Protein AF-A0AB38E254-F1 (afdb_monomer_lite)

Radius of gyration: 20.65 Å; chains: 1; bounding box: 46×31×67 Å

Secondary structure (DSSP, 8-state):
--------SHHHHHHHHHHHHHHHHHHHS--SS-------SSPPPTT--BTBS-GGGGGS--SSEEEEEEEEEEEEE---B-TTS-B-TTSSS-EEEEEEEEEEEEEEEEEEETTEEEEEEEEEEEEEEEEE--TT-S--PPP-EEEE-PEEEEEEEEPPPEEETTEEEE--EEE--EEE----

Structure (mmCIF, N/CA/C/O backbone):
data_AF-A0AB38E254-F1
#
_entry.id   AF-A0AB38E254-F1
#
loop_
_atom_site.group_PDB
_atom_site.id
_atom_site.type_symbol
_atom_site.label_atom_id
_atom_site.label_alt_id
_atom_site.label_comp_id
_atom_site.label_asym_id
_atom_site.label_entity_id
_atom_site.label_seq_id
_atom_site.pdbx_PDB_ins_code
_atom_site.Cartn_x
_atom_site.Cartn_y
_atom_site.Cartn_z
_atom_site.occupancy
_atom_site.B_iso_or_equiv
_atom_site.auth_seq_id
_atom_site.auth_comp_id
_atom_site.auth_asym_id
_atom_site.auth_atom_id
_atom_site.pdbx_PDB_model_num
ATOM 1 N N . MET A 1 1 ? 24.869 9.137 -41.868 1.00 33.06 1 MET A N 1
ATOM 2 C CA . MET A 1 1 ? 25.593 9.173 -40.582 1.00 33.06 1 MET A CA 1
ATOM 3 C C . MET A 1 1 ? 24.530 9.321 -39.506 1.00 33.06 1 MET A C 1
ATOM 5 O O . MET A 1 1 ? 23.956 10.391 -39.395 1.00 33.06 1 MET A O 1
ATOM 9 N N . ILE A 1 2 ? 24.124 8.218 -38.874 1.00 32.66 2 ILE A N 1
ATOM 10 C CA . ILE A 1 2 ? 23.079 8.218 -37.839 1.00 32.66 2 ILE A CA 1
ATOM 11 C C . ILE A 1 2 ? 23.822 8.160 -36.509 1.00 32.66 2 ILE A C 1
ATOM 13 O O . ILE A 1 2 ? 24.469 7.157 -36.215 1.00 32.66 2 ILE A O 1
ATOM 17 N N . GLU A 1 3 ? 23.801 9.255 -35.754 1.00 29.22 3 GLU A N 1
ATOM 18 C CA . GLU A 1 3 ? 24.383 9.293 -34.416 1.00 29.22 3 GLU A CA 1
ATOM 19 C C . GLU A 1 3 ? 23.543 8.432 -33.467 1.00 29.22 3 GLU A C 1
ATOM 21 O O . GLU A 1 3 ? 22.371 8.704 -33.216 1.00 29.22 3 GLU A O 1
ATOM 26 N N . SER A 1 4 ? 24.148 7.368 -32.937 1.00 39.84 4 SER A N 1
ATOM 27 C CA . SER A 1 4 ? 23.589 6.612 -31.823 1.00 39.84 4 SER A CA 1
ATOM 28 C C . SER A 1 4 ? 23.972 7.306 -30.514 1.00 39.84 4 SER A C 1
ATOM 30 O O . SER A 1 4 ? 25.101 7.158 -30.040 1.00 39.84 4 SER A O 1
ATOM 32 N N . SER A 1 5 ? 23.047 8.042 -29.902 1.00 36.50 5 SER A N 1
ATOM 33 C CA . SER A 1 5 ? 23.224 8.528 -28.534 1.00 36.50 5 SER A CA 1
ATOM 34 C C . SER A 1 5 ? 22.992 7.375 -27.551 1.00 36.50 5 SER A C 1
ATOM 36 O O . SER A 1 5 ? 21.877 6.999 -27.197 1.00 36.50 5 SER A O 1
ATOM 38 N N . VAL A 1 6 ? 24.090 6.758 -27.121 1.00 40.91 6 VAL A N 1
ATOM 39 C CA . VAL A 1 6 ? 24.093 5.759 -26.050 1.00 40.91 6 VAL A CA 1
ATOM 40 C C . VAL A 1 6 ? 24.025 6.490 -24.706 1.00 40.91 6 VAL A C 1
ATOM 42 O O . VAL A 1 6 ? 25.043 6.831 -24.115 1.00 40.91 6 VAL A O 1
ATOM 45 N N . THR A 1 7 ? 22.823 6.701 -24.175 1.00 41.81 7 THR A N 1
ATOM 46 C CA . THR A 1 7 ? 22.597 7.123 -22.779 1.00 41.81 7 THR A CA 1
ATOM 47 C C . THR A 1 7 ? 22.498 5.903 -21.852 1.00 41.81 7 THR A C 1
ATOM 49 O O . THR A 1 7 ? 21.519 5.709 -21.143 1.00 41.81 7 THR A O 1
ATOM 52 N N . ARG A 1 8 ? 23.523 5.036 -21.829 1.00 44.44 8 ARG A N 1
ATOM 53 C CA . ARG A 1 8 ? 23.525 3.818 -20.980 1.00 44.44 8 ARG A CA 1
ATOM 54 C C . ARG A 1 8 ? 23.897 4.039 -19.503 1.00 44.44 8 ARG A C 1
ATOM 56 O O . ARG A 1 8 ? 23.804 3.095 -18.729 1.00 44.44 8 ARG A O 1
ATOM 63 N N . GLY A 1 9 ? 24.308 5.242 -19.090 1.00 34.59 9 GLY A N 1
ATOM 64 C CA . GLY A 1 9 ? 24.847 5.479 -17.736 1.00 34.59 9 GLY A CA 1
ATOM 65 C C . GLY A 1 9 ? 23.926 6.202 -16.744 1.00 34.59 9 GLY A C 1
ATOM 66 O O . GLY A 1 9 ? 23.991 5.943 -15.546 1.00 34.59 9 GLY A O 1
ATOM 67 N N . ALA A 1 10 ? 23.059 7.102 -17.216 1.00 39.16 10 ALA A N 1
ATOM 68 C CA . ALA A 1 10 ? 22.337 8.022 -16.331 1.00 39.16 10 ALA A CA 1
ATOM 69 C C . ALA A 1 10 ? 21.142 7.372 -15.605 1.00 39.16 10 ALA A C 1
ATOM 71 O O . ALA A 1 10 ? 20.924 7.644 -14.425 1.00 39.16 10 ALA A O 1
ATOM 72 N N . GLY A 1 11 ? 20.404 6.478 -16.277 1.00 44.84 11 GLY A N 1
ATOM 73 C CA . GLY A 1 11 ? 19.204 5.844 -15.711 1.00 44.84 11 GLY A CA 1
ATOM 74 C C . GLY A 1 11 ? 19.502 4.880 -14.557 1.00 44.84 11 GLY A C 1
ATOM 75 O O . GLY A 1 11 ? 18.840 4.920 -13.525 1.00 44.84 11 GLY A O 1
ATOM 76 N N . VAL A 1 12 ? 20.563 4.073 -14.675 1.00 50.41 12 VAL A N 1
ATOM 77 C CA . VAL A 1 12 ? 20.921 3.058 -13.663 1.00 50.41 12 VAL A CA 1
ATOM 78 C C . VAL A 1 12 ? 21.401 3.702 -12.355 1.00 50.41 12 VAL A C 1
ATOM 80 O O . VAL A 1 12 ? 21.023 3.271 -11.266 1.00 50.41 12 VAL A O 1
ATOM 83 N N . ALA A 1 13 ? 22.201 4.769 -12.450 1.00 51.50 13 ALA A N 1
ATOM 84 C CA . ALA A 1 13 ? 22.674 5.513 -11.284 1.00 51.50 13 ALA A CA 1
ATOM 85 C C . ALA A 1 13 ? 21.542 6.289 -10.584 1.00 51.50 13 ALA A C 1
ATOM 87 O O . ALA A 1 13 ? 21.548 6.406 -9.357 1.00 51.50 13 ALA A O 1
ATOM 88 N N . ALA A 1 14 ?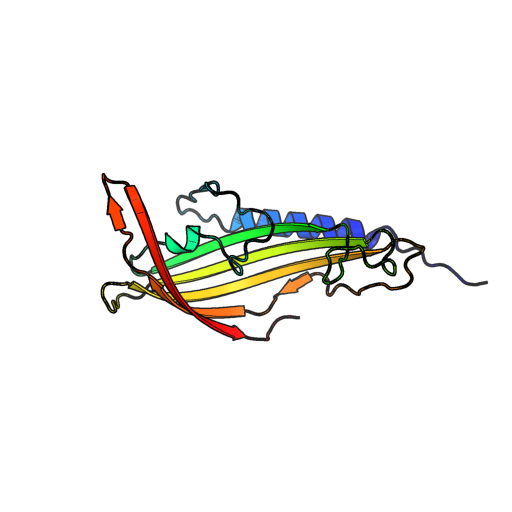 20.563 6.792 -11.344 1.00 58.75 14 ALA A N 1
ATOM 89 C CA . ALA A 1 14 ? 19.383 7.461 -10.800 1.00 58.75 14 ALA A CA 1
ATOM 90 C C . ALA A 1 14 ? 18.463 6.481 -10.047 1.00 58.75 14 ALA A C 1
ATOM 92 O O . ALA A 1 14 ? 18.071 6.770 -8.914 1.00 58.75 14 ALA A O 1
ATOM 93 N N . GLY A 1 15 ? 18.207 5.296 -10.616 1.00 62.91 15 GLY A N 1
ATOM 94 C CA . GLY A 1 15 ? 17.370 4.265 -9.994 1.00 62.91 15 GLY A CA 1
ATOM 95 C C . GLY A 1 15 ? 17.933 3.755 -8.664 1.00 62.91 15 GLY A C 1
ATOM 96 O O . GLY A 1 15 ? 17.210 3.670 -7.672 1.00 62.91 15 GLY A O 1
ATOM 97 N N . TRP A 1 16 ? 19.244 3.492 -8.576 1.00 67.12 16 TRP A N 1
ATOM 98 C CA . TRP A 1 16 ? 19.859 3.056 -7.313 1.00 67.12 16 TRP A CA 1
ATOM 99 C C . TRP A 1 16 ? 19.806 4.138 -6.225 1.00 67.12 16 TRP A C 1
ATOM 101 O O . TRP A 1 16 ? 19.443 3.843 -5.085 1.00 67.12 16 TRP A O 1
ATOM 111 N N . ARG A 1 17 ? 20.103 5.400 -6.564 1.00 73.19 17 ARG A N 1
ATOM 112 C CA . ARG A 1 17 ? 20.026 6.515 -5.606 1.00 73.19 17 ARG A CA 1
ATOM 113 C C . ARG A 1 17 ? 18.620 6.680 -5.046 1.00 73.19 17 ARG A C 1
ATOM 115 O O . ARG A 1 17 ? 18.469 6.857 -3.843 1.00 73.19 17 ARG A O 1
ATOM 122 N N . LEU A 1 18 ? 17.596 6.565 -5.888 1.00 75.94 18 LEU A N 1
ATOM 123 C CA . LEU A 1 18 ? 16.216 6.661 -5.436 1.00 75.94 18 LEU A CA 1
ATOM 124 C C . LEU A 1 18 ? 15.806 5.473 -4.557 1.00 75.94 18 LEU A C 1
ATOM 126 O O . LEU A 1 18 ? 15.176 5.675 -3.524 1.00 75.94 18 LEU A O 1
ATOM 130 N N . ARG A 1 19 ? 16.218 4.245 -4.899 1.00 76.31 19 ARG A N 1
ATOM 131 C CA . ARG A 1 19 ? 16.007 3.068 -4.034 1.00 76.31 19 ARG A CA 1
ATOM 132 C C . ARG A 1 19 ? 16.665 3.253 -2.665 1.00 76.31 19 ARG A C 1
ATOM 134 O O . ARG A 1 19 ? 16.047 2.949 -1.649 1.00 76.31 19 ARG A O 1
ATOM 141 N N . ALA A 1 20 ? 17.882 3.798 -2.632 1.00 73.88 20 ALA A N 1
ATOM 142 C CA . ALA A 1 20 ? 18.576 4.121 -1.389 1.00 73.88 20 ALA A CA 1
ATOM 143 C C . ALA A 1 20 ? 17.840 5.208 -0.585 1.00 73.88 20 ALA A C 1
ATOM 145 O O . ALA A 1 20 ? 17.713 5.079 0.629 1.00 73.88 20 ALA A O 1
ATOM 146 N N . LEU A 1 21 ? 17.295 6.234 -1.249 1.00 79.62 21 LEU A N 1
ATOM 147 C CA . LEU A 1 21 ? 16.486 7.277 -0.611 1.00 79.62 21 LEU A CA 1
ATOM 148 C C . LEU A 1 21 ? 15.161 6.742 -0.054 1.00 79.62 21 LEU A C 1
ATOM 150 O O . LE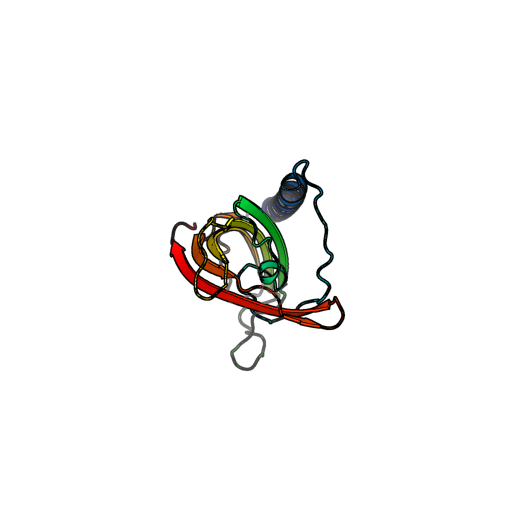U A 1 21 ? 14.794 7.113 1.055 1.00 79.62 21 LEU A O 1
ATOM 154 N N . LEU A 1 22 ? 14.470 5.845 -0.765 1.00 77.75 22 LEU A N 1
ATOM 155 C CA . LEU A 1 22 ? 13.268 5.176 -0.250 1.00 77.75 22 LEU A CA 1
ATOM 156 C C . LEU A 1 22 ? 13.599 4.289 0.961 1.00 77.75 22 LEU A C 1
ATOM 158 O O . LEU A 1 22 ? 12.843 4.267 1.929 1.00 77.75 22 LEU A O 1
ATOM 162 N N . GLY A 1 23 ? 14.756 3.619 0.944 1.00 70.75 23 GLY A N 1
ATOM 163 C CA . GLY A 1 23 ? 15.279 2.888 2.101 1.00 70.75 23 GLY A CA 1
ATOM 164 C C . GLY A 1 23 ? 15.573 3.795 3.302 1.00 70.75 23 GLY A C 1
ATOM 165 O O . GLY A 1 23 ? 15.172 3.487 4.421 1.00 70.75 23 GLY A O 1
ATOM 166 N N . LEU A 1 24 ? 16.215 4.944 3.072 1.00 74.31 24 LEU A N 1
ATOM 167 C CA . LEU A 1 24 ? 16.468 5.960 4.100 1.00 74.31 24 LEU A CA 1
ATOM 168 C C . LEU A 1 24 ? 15.165 6.555 4.652 1.00 74.31 24 LEU A C 1
ATOM 170 O O . LEU A 1 24 ? 15.033 6.702 5.862 1.00 74.31 24 LEU A O 1
ATOM 174 N N . ALA A 1 25 ? 14.187 6.855 3.794 1.00 71.50 25 ALA A N 1
ATOM 175 C CA . ALA A 1 25 ? 12.884 7.380 4.200 1.00 71.50 25 ALA A CA 1
ATOM 176 C C . ALA A 1 25 ? 12.111 6.383 5.078 1.00 71.50 25 ALA A C 1
ATOM 178 O O . ALA A 1 25 ? 11.552 6.779 6.099 1.00 71.50 25 ALA A O 1
ATOM 179 N N . ALA A 1 26 ? 12.152 5.087 4.742 1.00 67.00 26 ALA A N 1
ATOM 180 C CA . ALA A 1 26 ? 11.608 4.034 5.600 1.00 67.00 26 ALA A CA 1
ATOM 181 C C . ALA A 1 26 ? 12.291 4.006 6.981 1.00 67.00 26 ALA A C 1
ATOM 183 O O . ALA A 1 26 ? 11.620 3.833 7.995 1.00 67.00 26 ALA A O 1
ATOM 184 N N . GLY A 1 27 ? 13.611 4.225 7.025 1.00 59.75 27 GLY A N 1
ATOM 185 C CA . GLY A 1 27 ? 14.386 4.301 8.266 1.00 59.75 27 GLY A CA 1
ATOM 186 C C . GLY A 1 27 ? 14.175 5.581 9.084 1.00 59.75 27 GLY A C 1
ATOM 187 O O . GLY A 1 27 ? 14.406 5.566 10.284 1.00 59.75 27 GLY A O 1
ATOM 188 N N . LEU A 1 28 ? 13.730 6.685 8.478 1.00 61.22 28 LEU A N 1
ATOM 189 C CA . LEU A 1 28 ? 13.435 7.945 9.181 1.00 61.22 28 LEU A CA 1
ATOM 190 C C . LEU A 1 28 ? 11.996 8.011 9.716 1.00 61.22 28 LEU A C 1
ATOM 192 O O . LEU A 1 28 ? 11.730 8.759 10.655 1.00 61.22 28 LEU A O 1
ATOM 196 N N . ALA A 1 29 ? 11.074 7.216 9.162 1.00 54.03 29 ALA A N 1
ATOM 197 C CA . ALA A 1 29 ? 9.702 7.091 9.662 1.00 54.03 29 ALA A CA 1
ATOM 198 C C . ALA A 1 29 ? 9.621 6.427 11.055 1.00 54.03 29 ALA A C 1
ATOM 200 O O . ALA A 1 29 ? 8.578 6.474 11.709 1.00 54.03 29 ALA A O 1
ATOM 201 N N . THR A 1 30 ? 10.724 5.858 11.555 1.00 52.00 30 THR A N 1
ATOM 202 C CA . THR A 1 30 ? 10.863 5.388 12.938 1.00 52.00 30 THR A CA 1
ATOM 203 C C . THR A 1 30 ? 11.168 6.568 13.873 1.00 52.00 30 THR A C 1
ATOM 205 O O . THR A 1 30 ? 12.294 6.747 14.335 1.00 52.00 30 THR A O 1
ATOM 208 N N . GLY A 1 31 ? 10.175 7.427 14.123 1.00 46.00 31 GLY A N 1
ATOM 209 C CA . GLY A 1 31 ? 10.262 8.455 15.169 1.00 46.00 31 GLY A CA 1
ATOM 210 C C . GLY A 1 31 ? 10.432 7.845 16.570 1.00 46.00 31 GLY A C 1
ATOM 211 O O . GLY A 1 31 ? 10.278 6.641 16.741 1.00 46.00 31 GLY A O 1
ATOM 212 N N . ALA A 1 32 ? 10.707 8.676 17.584 1.00 45.59 32 ALA A N 1
ATOM 213 C CA . ALA A 1 32 ? 11.051 8.310 18.973 1.00 45.59 32 ALA A CA 1
ATOM 214 C C . ALA A 1 32 ? 9.995 7.510 19.787 1.00 45.59 32 ALA A C 1
ATOM 216 O O . ALA A 1 32 ? 10.102 7.408 21.009 1.00 45.59 32 ALA A O 1
ATOM 217 N N . ALA A 1 33 ? 8.979 6.934 19.144 1.00 45.78 33 ALA A N 1
ATOM 218 C CA . ALA A 1 33 ? 8.221 5.827 19.715 1.00 45.78 33 ALA A CA 1
ATOM 219 C C . ALA A 1 33 ? 9.094 4.559 19.651 1.00 45.78 33 ALA A C 1
ATOM 221 O O . ALA A 1 33 ? 9.889 4.442 18.719 1.00 45.78 33 ALA A O 1
ATOM 222 N N . PRO A 1 34 ? 8.994 3.597 20.590 1.00 44.34 34 PRO A N 1
ATOM 223 C CA . PRO A 1 34 ? 9.651 2.301 20.440 1.00 44.34 34 PRO A CA 1
ATOM 224 C C . PRO A 1 34 ? 9.185 1.634 19.139 1.00 44.34 34 PRO A C 1
ATOM 226 O O . PRO A 1 34 ? 8.152 0.970 19.089 1.00 44.34 34 PRO A O 1
ATOM 229 N N . ALA A 1 35 ? 9.945 1.857 18.068 1.00 42.62 35 ALA A N 1
ATOM 230 C CA . ALA A 1 35 ? 9.755 1.237 16.780 1.00 42.62 35 ALA A CA 1
ATOM 231 C C . ALA A 1 35 ? 10.007 -0.256 16.977 1.00 42.62 35 ALA A C 1
ATOM 233 O O . ALA A 1 35 ? 11.148 -0.712 17.040 1.00 42.62 35 ALA A O 1
ATOM 234 N N . GLN A 1 36 ? 8.933 -1.024 17.138 1.00 51.91 36 GLN A N 1
ATOM 235 C CA . GLN A 1 36 ? 9.023 -2.468 17.048 1.00 51.91 36 GLN A CA 1
ATOM 236 C C . GLN A 1 36 ? 9.262 -2.804 15.582 1.00 51.91 36 GLN A C 1
ATOM 238 O O . GLN A 1 36 ? 8.333 -2.875 14.780 1.00 51.91 36 GLN A O 1
ATOM 243 N N . SER A 1 37 ? 10.526 -3.031 15.232 1.00 46.28 37 SER A N 1
ATOM 244 C CA . SER A 1 37 ? 10.864 -3.857 14.083 1.00 46.28 37 SER A CA 1
ATOM 245 C C . SER A 1 37 ? 10.393 -5.278 14.394 1.00 46.28 37 SER A C 1
ATOM 247 O O . SER A 1 37 ? 11.138 -6.122 14.881 1.00 46.28 37 SER A O 1
ATOM 249 N N . ALA A 1 38 ? 9.107 -5.545 14.186 1.00 52.84 38 ALA A N 1
ATOM 250 C CA . ALA A 1 38 ? 8.613 -6.907 14.192 1.00 52.84 38 ALA A CA 1
ATOM 251 C C . ALA A 1 38 ? 9.057 -7.533 12.862 1.00 52.84 38 ALA A C 1
ATOM 253 O O . ALA A 1 38 ? 8.539 -7.129 11.816 1.00 52.84 38 ALA A O 1
ATOM 254 N N . PRO A 1 39 ? 10.022 -8.477 12.846 1.00 52.56 39 PRO A N 1
ATOM 255 C CA . PRO A 1 39 ? 10.258 -9.246 11.637 1.00 52.56 39 PRO A CA 1
ATOM 256 C C . PRO A 1 39 ? 8.931 -9.901 11.268 1.00 52.56 39 PRO A C 1
ATOM 258 O O . PRO A 1 39 ? 8.244 -10.453 12.131 1.00 52.56 39 PRO A O 1
ATOM 261 N N . GLN A 1 40 ? 8.542 -9.798 10.000 1.00 52.19 40 GLN A N 1
ATOM 262 C CA . GLN A 1 40 ? 7.325 -10.433 9.525 1.00 52.19 40 GLN A CA 1
ATOM 263 C C . GLN A 1 40 ? 7.459 -11.943 9.777 1.00 52.19 40 GLN A C 1
ATOM 265 O O . GLN A 1 40 ? 8.220 -12.628 9.100 1.00 52.19 40 GLN A O 1
ATOM 270 N N . SER A 1 41 ? 6.7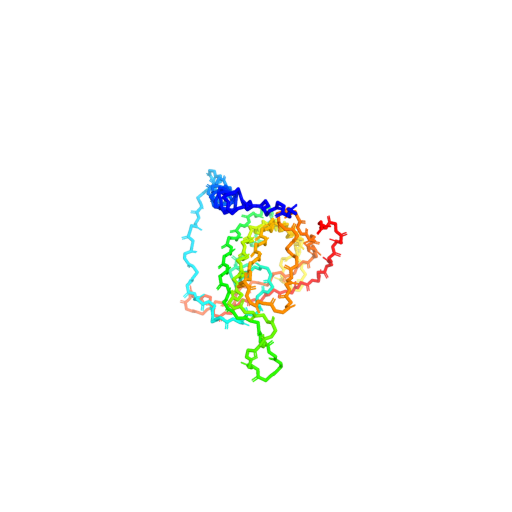70 -12.453 10.800 1.00 53.88 41 SER A N 1
ATOM 271 C CA . SER A 1 41 ? 6.939 -13.829 11.294 1.00 53.88 41 SER A CA 1
ATOM 272 C C . SER A 1 41 ? 6.389 -14.884 10.332 1.00 53.88 41 SER A C 1
ATOM 274 O O . SER A 1 41 ? 6.680 -16.068 10.479 1.00 53.88 41 SER A O 1
ATOM 276 N N . ALA A 1 42 ? 5.640 -14.445 9.318 1.00 56.50 42 ALA A N 1
ATOM 277 C CA . ALA A 1 42 ? 5.244 -15.234 8.167 1.00 56.50 42 ALA A CA 1
ATOM 278 C C . ALA A 1 42 ? 5.760 -14.553 6.896 1.00 56.50 42 ALA A C 1
ATOM 280 O O . ALA A 1 42 ? 5.263 -13.494 6.503 1.00 56.50 42 ALA A O 1
ATOM 281 N N . ALA A 1 43 ? 6.746 -15.162 6.236 1.00 55.34 43 ALA A N 1
ATOM 282 C CA . ALA A 1 43 ? 7.067 -14.796 4.864 1.00 55.34 43 ALA A CA 1
ATOM 283 C C . ALA A 1 43 ? 5.824 -15.067 4.006 1.00 55.34 43 ALA A C 1
ATOM 285 O O . ALA A 1 43 ? 5.306 -16.185 3.991 1.00 55.34 43 ALA A O 1
ATOM 286 N N . LEU A 1 44 ? 5.317 -14.039 3.326 1.00 60.09 44 LEU A N 1
ATOM 287 C CA . LEU A 1 44 ? 4.270 -14.238 2.332 1.00 60.09 44 LEU A CA 1
ATOM 288 C C . LEU A 1 44 ? 4.871 -15.088 1.217 1.00 60.09 44 LEU A C 1
ATOM 290 O O . LEU A 1 44 ? 5.910 -14.728 0.664 1.00 60.09 44 LEU A O 1
ATOM 294 N N . THR A 1 45 ? 4.244 -16.217 0.892 1.00 57.75 45 THR A N 1
ATOM 295 C CA . THR A 1 45 ? 4.587 -16.934 -0.336 1.00 57.75 45 THR A CA 1
ATOM 296 C C . THR A 1 45 ? 4.440 -15.962 -1.503 1.00 57.75 45 THR A C 1
ATOM 298 O O . THR A 1 45 ? 3.463 -15.206 -1.556 1.00 57.75 45 THR A O 1
ATOM 301 N N . ASN A 1 46 ? 5.407 -15.963 -2.424 1.00 56.09 46 ASN A N 1
ATOM 302 C CA . ASN A 1 46 ? 5.334 -15.142 -3.629 1.00 56.09 46 ASN A CA 1
ATOM 303 C C . ASN A 1 46 ? 3.961 -15.322 -4.293 1.00 56.09 46 ASN A C 1
ATOM 305 O O . ASN A 1 46 ? 3.563 -16.443 -4.604 1.00 56.09 46 ASN A O 1
ATOM 309 N N . GLY A 1 47 ? 3.238 -14.216 -4.482 1.00 57.41 47 GLY A N 1
ATOM 310 C CA . GLY A 1 47 ? 1.922 -14.204 -5.123 1.00 57.41 47 GLY A CA 1
ATOM 311 C C . GLY A 1 47 ? 0.708 -14.142 -4.189 1.00 57.41 47 GLY A C 1
ATOM 312 O O . GLY A 1 47 ? -0.401 -13.990 -4.695 1.00 57.41 47 GLY A O 1
ATOM 313 N N . ILE A 1 48 ? 0.862 -14.191 -2.857 1.00 73.00 48 ILE A N 1
ATOM 314 C CA . ILE A 1 48 ? -0.257 -13.863 -1.953 1.00 73.00 48 ILE A CA 1
ATOM 315 C C . ILE A 1 48 ? -0.533 -12.357 -2.035 1.00 73.00 48 ILE A C 1
ATOM 317 O O . ILE A 1 48 ? 0.313 -11.536 -1.681 1.00 73.00 48 ILE A O 1
ATOM 321 N N . ASN A 1 49 ? -1.732 -11.996 -2.493 1.00 72.69 49 ASN A N 1
ATOM 322 C CA . ASN A 1 49 ? -2.176 -10.610 -2.557 1.00 72.69 49 ASN A CA 1
ATOM 323 C C . ASN A 1 49 ? -2.693 -10.160 -1.181 1.00 72.69 49 ASN A C 1
ATOM 325 O O . ASN A 1 49 ? -3.809 -10.494 -0.793 1.00 72.69 49 ASN A O 1
ATOM 329 N N . THR A 1 50 ? -1.878 -9.402 -0.449 1.00 77.31 50 THR A N 1
ATOM 330 C CA . THR A 1 50 ? -2.265 -8.725 0.803 1.00 77.31 50 THR A CA 1
ATOM 331 C C . THR A 1 50 ? -2.698 -7.275 0.572 1.00 77.31 50 THR A C 1
ATOM 333 O O . THR A 1 50 ? -2.656 -6.456 1.487 1.00 77.31 50 THR A O 1
ATOM 336 N N . GLY A 1 51 ? -3.028 -6.917 -0.670 1.00 78.44 51 GLY A N 1
ATOM 337 C CA . GLY A 1 51 ? -3.108 -5.529 -1.097 1.00 78.44 51 GLY A CA 1
ATOM 338 C C . GLY A 1 51 ? -1.753 -4.829 -0.942 1.00 78.44 51 GLY A C 1
ATOM 339 O O . GLY A 1 51 ? -0.694 -5.376 -1.281 1.00 78.44 51 GLY A O 1
ATOM 340 N N . GLY A 1 52 ? -1.791 -3.603 -0.417 1.00 79.38 52 GLY A N 1
ATOM 341 C CA . GLY A 1 52 ? -0.596 -2.810 -0.131 1.00 79.38 52 GLY A CA 1
ATOM 342 C C . GLY A 1 52 ? 0.126 -3.191 1.169 1.00 79.38 52 GLY A C 1
ATOM 343 O O . GLY A 1 52 ? 1.336 -2.993 1.269 1.00 79.38 52 GLY A O 1
ATOM 344 N N . THR A 1 53 ? -0.581 -3.749 2.154 1.00 84.50 53 THR A N 1
ATOM 345 C CA . THR A 1 53 ? -0.082 -3.931 3.528 1.00 84.50 53 THR A CA 1
ATOM 346 C C . THR A 1 53 ? 0.342 -5.384 3.790 1.00 84.50 53 THR A C 1
ATOM 348 O O . THR A 1 53 ? 0.737 -6.112 2.870 1.00 84.50 53 THR A O 1
ATOM 351 N N . SER A 1 54 ? 0.333 -5.814 5.054 1.00 79.56 54 SER A N 1
ATOM 352 C CA . SER A 1 54 ? 0.629 -7.182 5.484 1.00 79.56 54 SER A CA 1
ATOM 353 C C . SER A 1 54 ? -0.406 -7.658 6.506 1.00 79.56 54 SER A C 1
ATOM 355 O O . SER A 1 54 ? -1.162 -6.861 7.055 1.00 79.56 54 SER A O 1
ATOM 357 N N . PHE A 1 55 ? -0.390 -8.953 6.842 1.00 77.88 55 PHE A N 1
ATOM 358 C CA . PHE A 1 55 ? -1.242 -9.502 7.907 1.00 77.88 55 PHE A CA 1
ATOM 359 C C . PHE A 1 55 ? -1.073 -8.802 9.268 1.00 77.88 55 PHE A C 1
ATOM 361 O O . PHE A 1 55 ? -1.960 -8.899 10.113 1.00 77.88 55 PHE A O 1
ATOM 368 N N . LEU A 1 56 ? 0.050 -8.107 9.495 1.00 76.94 56 LEU A N 1
ATOM 369 C CA . LEU A 1 56 ? 0.316 -7.397 10.748 1.00 76.94 56 LEU A CA 1
ATOM 370 C C . LEU A 1 56 ? -0.571 -6.158 10.937 1.00 76.94 56 LEU A C 1
ATOM 372 O O . LEU A 1 56 ? -0.781 -5.740 12.072 1.00 76.94 56 LEU A O 1
ATOM 376 N N . ASP A 1 57 ? -1.148 -5.613 9.865 1.00 78.44 57 ASP A N 1
ATOM 377 C CA . ASP A 1 57 ? -2.106 -4.502 9.940 1.00 78.44 57 ASP A CA 1
ATOM 378 C C . ASP A 1 57 ? -3.385 -4.885 10.719 1.00 78.44 57 ASP A C 1
ATOM 380 O O . ASP A 1 57 ? -3.988 -4.080 11.432 1.00 78.44 57 ASP A O 1
ATOM 384 N N . GLY A 1 58 ? -3.735 -6.176 10.710 1.00 74.81 58 GLY A N 1
ATOM 385 C CA . GLY A 1 58 ? -4.803 -6.735 11.544 1.00 74.81 58 GLY A CA 1
ATOM 386 C C . GLY A 1 58 ? -4.479 -6.801 13.044 1.00 74.81 58 GLY A C 1
ATOM 387 O O . GLY A 1 58 ? -5.297 -7.303 13.813 1.00 74.81 58 GLY A O 1
ATOM 388 N N . PHE A 1 59 ? -3.292 -6.361 13.473 1.00 75.25 59 PHE A N 1
ATOM 389 C CA . PHE A 1 59 ? -2.841 -6.356 14.872 1.00 75.25 59 PHE A CA 1
ATOM 390 C C . PHE A 1 59 ? -2.441 -4.963 15.368 1.00 75.25 59 PHE A C 1
ATOM 392 O O . PHE A 1 59 ? -1.801 -4.832 16.414 1.00 75.25 59 PHE A O 1
ATOM 399 N N . THR A 1 60 ? -2.809 -3.915 14.632 1.00 70.44 60 THR A N 1
ATOM 400 C CA . THR A 1 60 ? -2.634 -2.537 15.094 1.00 70.44 60 THR A CA 1
ATOM 401 C C . THR A 1 60 ? -3.402 -2.289 16.401 1.00 70.44 60 THR A C 1
ATOM 403 O O . THR A 1 60 ? -4.338 -3.008 16.763 1.00 70.44 60 THR A O 1
ATOM 406 N N . SER A 1 61 ? -2.970 -1.276 17.156 1.00 76.75 61 SER A N 1
ATOM 407 C CA . SER A 1 61 ? -3.621 -0.885 18.410 1.00 76.75 61 SER A CA 1
ATOM 408 C C . SER A 1 61 ? -5.113 -0.619 18.195 1.00 76.75 61 SER A C 1
ATOM 410 O O . SER A 1 61 ? -5.492 0.072 17.258 1.00 76.75 61 SER A O 1
ATOM 412 N N . THR A 1 62 ? -5.961 -1.103 19.103 1.00 83.69 62 THR A N 1
ATOM 413 C CA . THR A 1 62 ? -7.397 -0.769 19.146 1.00 83.69 62 THR A CA 1
ATOM 414 C C . THR A 1 62 ? -7.702 0.429 20.049 1.00 83.69 62 THR A C 1
ATOM 416 O O . THR A 1 62 ? -8.873 0.745 20.279 1.00 83.69 62 THR A O 1
ATOM 419 N N . THR A 1 63 ? -6.667 1.055 20.611 1.00 88.62 63 THR A N 1
ATOM 420 C CA . THR A 1 63 ? -6.773 2.258 21.443 1.00 88.62 63 THR A CA 1
ATOM 421 C C . THR A 1 63 ? -6.931 3.486 20.547 1.00 88.62 63 THR A C 1
ATOM 423 O O . THR A 1 63 ? -6.184 3.592 19.573 1.00 88.62 63 THR A O 1
ATOM 426 N N . PRO A 1 64 ? -7.844 4.423 20.866 1.00 94.38 64 PRO A N 1
ATOM 427 C CA . PRO A 1 64 ? -8.031 5.632 20.072 1.00 94.38 64 PRO A CA 1
ATOM 428 C C . PRO A 1 64 ? -6.728 6.407 19.867 1.00 94.38 64 PRO A C 1
ATOM 430 O O . PRO A 1 64 ? -5.982 6.636 20.822 1.00 94.38 64 PRO A O 1
ATOM 433 N N . GLY A 1 65 ? -6.464 6.821 18.631 1.00 93.00 65 GLY A N 1
ATOM 434 C CA . GLY A 1 65 ? -5.222 7.496 18.265 1.00 93.00 65 GLY A CA 1
ATOM 435 C C . GLY A 1 65 ? -4.753 7.180 16.849 1.00 93.00 65 GLY A C 1
ATOM 436 O O . GLY A 1 65 ? -5.382 6.414 16.124 1.00 93.00 65 GLY A O 1
ATOM 437 N N . LEU A 1 66 ? -3.641 7.803 16.458 1.00 92.12 66 LEU A N 1
ATOM 438 C CA . LEU A 1 66 ? -3.004 7.605 15.159 1.00 92.12 66 LEU A CA 1
ATOM 439 C C . LEU A 1 66 ? -1.851 6.606 15.280 1.00 92.12 66 LEU A C 1
ATOM 441 O O . LEU A 1 66 ? -0.934 6.802 16.076 1.00 92.12 66 LEU A O 1
ATOM 445 N N . ALA A 1 67 ? -1.872 5.584 14.435 1.00 88.19 67 ALA A N 1
ATOM 446 C CA . ALA A 1 67 ? -0.736 4.733 14.135 1.00 88.19 67 ALA A CA 1
ATOM 447 C C . ALA A 1 67 ? -0.236 5.036 12.718 1.00 88.19 67 ALA A C 1
ATOM 449 O O . ALA A 1 67 ? -1.027 5.259 11.799 1.00 88.19 67 ALA A O 1
ATOM 450 N N . VAL A 1 68 ? 1.085 5.033 12.545 1.00 89.12 68 VAL A N 1
ATOM 451 C CA . VAL A 1 68 ? 1.730 5.149 11.235 1.00 89.12 68 VAL A CA 1
ATOM 452 C C . VAL A 1 68 ? 2.568 3.901 11.016 1.00 89.12 68 VAL A C 1
ATOM 454 O O . VAL A 1 68 ? 3.411 3.570 11.848 1.00 89.12 68 VAL A O 1
ATOM 457 N N . VAL A 1 69 ? 2.327 3.205 9.909 1.00 86.31 69 VAL A N 1
ATOM 458 C CA . VAL A 1 69 ? 3.054 1.989 9.532 1.00 86.31 69 VAL A CA 1
ATOM 459 C C . VAL A 1 69 ? 3.655 2.199 8.155 1.00 86.31 69 VAL A C 1
ATOM 461 O O . VAL A 1 69 ? 3.007 2.734 7.264 1.00 86.31 69 VAL A O 1
ATOM 464 N N . THR A 1 70 ? 4.911 1.809 7.974 1.00 87.75 70 THR A N 1
ATOM 465 C CA . THR A 1 70 ? 5.608 1.963 6.696 1.00 87.75 70 THR A CA 1
ATOM 466 C C . THR A 1 70 ? 6.041 0.600 6.180 1.00 87.75 70 THR A C 1
ATOM 468 O O . THR A 1 70 ? 6.671 -0.167 6.906 1.00 87.75 70 THR A O 1
ATOM 471 N N . TYR A 1 71 ? 5.722 0.308 4.921 1.00 87.19 71 TYR A N 1
ATOM 472 C CA . TYR A 1 71 ? 6.077 -0.934 4.245 1.00 87.19 71 TYR A CA 1
ATOM 473 C C . TYR A 1 71 ? 6.988 -0.617 3.064 1.00 87.19 71 TYR A C 1
ATOM 475 O O . TYR A 1 71 ? 6.586 0.076 2.132 1.00 87.19 71 TYR A O 1
ATOM 483 N N . LEU A 1 72 ? 8.208 -1.148 3.080 1.00 88.56 72 LEU A N 1
ATOM 484 C CA . LEU A 1 72 ? 9.108 -1.097 1.933 1.00 88.56 72 LEU A CA 1
ATOM 485 C C . LEU A 1 72 ? 9.084 -2.451 1.224 1.00 88.56 72 LEU A C 1
ATOM 487 O O . LEU A 1 72 ? 9.445 -3.472 1.809 1.00 88.56 72 LEU A O 1
ATOM 491 N N . ARG A 1 73 ? 8.671 -2.461 -0.043 1.00 86.00 73 ARG A N 1
ATOM 492 C CA . ARG A 1 73 ? 8.639 -3.652 -0.896 1.00 86.00 73 ARG A CA 1
ATOM 493 C C . ARG A 1 73 ? 9.514 -3.429 -2.119 1.00 86.00 73 ARG A C 1
ATOM 495 O O . ARG A 1 73 ? 9.412 -2.396 -2.774 1.00 86.00 73 ARG A O 1
ATOM 502 N N . HIS A 1 74 ? 10.340 -4.415 -2.446 1.00 88.31 74 HIS A N 1
ATOM 503 C CA . HIS A 1 74 ? 11.135 -4.428 -3.666 1.00 88.31 74 HIS A CA 1
ATOM 504 C C . HIS A 1 74 ? 10.921 -5.747 -4.405 1.00 88.31 74 HIS A C 1
ATOM 506 O O . HIS A 1 74 ? 11.041 -6.812 -3.805 1.00 88.31 74 HIS A O 1
ATOM 512 N N . ASN A 1 75 ? 10.612 -5.663 -5.696 1.00 88.19 75 ASN A N 1
ATOM 513 C CA . ASN A 1 75 ? 10.501 -6.802 -6.596 1.00 88.19 75 ASN A CA 1
ATOM 514 C C . ASN A 1 75 ? 11.474 -6.606 -7.757 1.00 88.19 75 ASN A C 1
ATOM 516 O O . ASN A 1 75 ? 11.511 -5.524 -8.342 1.00 88.19 75 ASN A O 1
ATOM 520 N N . ALA A 1 76 ? 12.202 -7.663 -8.102 1.00 91.31 76 ALA A N 1
ATOM 521 C CA . ALA A 1 76 ? 13.020 -7.747 -9.302 1.00 91.31 76 ALA A CA 1
ATOM 522 C C . ALA A 1 76 ? 12.450 -8.875 -10.167 1.00 91.31 76 ALA A C 1
ATOM 524 O O . ALA A 1 76 ? 12.424 -10.028 -9.740 1.00 91.31 76 ALA A O 1
ATOM 525 N N . LEU A 1 77 ? 11.932 -8.522 -11.340 1.00 91.62 77 LEU A N 1
ATOM 526 C CA . LEU A 1 77 ? 11.255 -9.428 -12.263 1.00 91.62 77 LEU A CA 1
ATOM 527 C C . LEU A 1 77 ? 12.083 -9.557 -13.544 1.00 91.62 77 LEU A C 1
ATOM 529 O O . LEU A 1 77 ? 12.596 -8.561 -14.058 1.00 91.62 77 LEU A O 1
ATOM 533 N N . ASP A 1 78 ? 12.180 -10.775 -14.064 1.00 93.75 78 ASP A N 1
ATOM 534 C CA . ASP A 1 78 ? 13.042 -11.155 -15.190 1.00 93.75 78 ASP A CA 1
ATOM 535 C C . ASP A 1 78 ? 12.286 -11.804 -16.367 1.00 93.75 78 ASP A C 1
ATOM 537 O O . ASP A 1 78 ? 12.888 -12.195 -17.366 1.00 93.75 78 ASP A O 1
ATOM 541 N N . ALA A 1 79 ? 10.957 -11.908 -16.271 1.00 92.56 79 ALA A N 1
ATOM 542 C CA . ALA A 1 79 ? 10.108 -12.509 -17.294 1.00 92.56 79 ALA A CA 1
ATOM 543 C C . ALA A 1 79 ? 8.726 -11.842 -17.357 1.00 92.56 79 ALA A C 1
ATOM 545 O O . ALA A 1 79 ? 8.153 -11.453 -16.337 1.00 92.56 79 ALA A O 1
ATOM 546 N N . ILE A 1 80 ? 8.157 -11.767 -18.564 1.00 93.50 80 ILE A N 1
ATOM 547 C CA . ILE A 1 80 ? 6.746 -11.424 -18.794 1.00 93.50 80 ILE A CA 1
ATOM 548 C C . ILE A 1 80 ? 6.052 -12.686 -19.294 1.00 93.50 80 ILE A C 1
ATOM 550 O O . ILE A 1 80 ? 6.472 -13.261 -20.298 1.00 93.50 80 ILE A O 1
ATOM 554 N N . LYS A 1 81 ? 4.993 -13.109 -18.599 1.00 93.81 81 LYS A N 1
ATOM 555 C CA . LYS A 1 81 ? 4.341 -14.403 -18.826 1.00 93.81 81 LYS A CA 1
ATOM 556 C C . LYS A 1 81 ? 2.941 -14.263 -19.414 1.00 93.81 81 LYS A C 1
ATOM 558 O O . LYS A 1 81 ? 2.217 -13.325 -19.090 1.00 93.81 81 LYS A O 1
ATOM 563 N N . ASP A 1 82 ? 2.569 -15.208 -20.271 1.00 94.00 82 ASP A 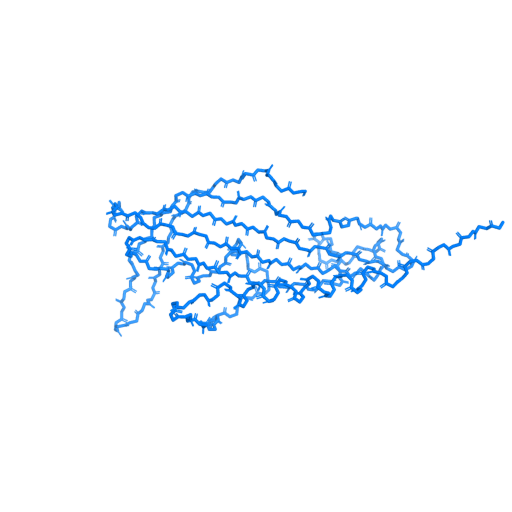N 1
ATOM 564 C CA . ASP A 1 82 ? 1.208 -15.369 -20.777 1.00 94.00 82 ASP A CA 1
ATOM 565 C C . ASP A 1 82 ? 0.285 -16.019 -19.725 1.00 94.00 82 ASP A C 1
ATOM 567 O O . ASP A 1 82 ? 0.713 -16.431 -18.644 1.00 94.00 82 ASP A O 1
ATOM 571 N N . ALA A 1 83 ? -1.004 -16.154 -20.050 1.00 94.69 83 ALA A N 1
ATOM 572 C CA . ALA A 1 83 ? -1.998 -16.764 -19.160 1.00 94.69 83 ALA A CA 1
ATOM 573 C C . ALA A 1 83 ? -1.746 -18.256 -18.846 1.00 94.69 83 ALA A C 1
ATOM 575 O O . ALA A 1 83 ? -2.397 -18.816 -17.968 1.00 94.69 83 ALA A O 1
ATOM 576 N N . ARG A 1 84 ? -0.829 -18.915 -19.564 1.00 95.75 84 ARG A N 1
ATOM 577 C CA . ARG A 1 84 ? -0.410 -20.306 -19.340 1.00 95.75 84 ARG A CA 1
ATOM 578 C C . ARG A 1 84 ? 0.918 -20.390 -18.577 1.00 95.75 84 ARG A C 1
ATOM 580 O O . ARG A 1 84 ? 1.386 -21.493 -18.315 1.00 95.75 84 ARG A O 1
ATOM 587 N N . GLY A 1 85 ? 1.513 -19.251 -18.217 1.00 93.75 85 GLY A N 1
ATOM 588 C CA . GLY A 1 85 ? 2.788 -19.168 -17.511 1.00 93.75 85 GLY A CA 1
ATOM 589 C C . GLY A 1 85 ? 4.025 -19.284 -18.407 1.00 93.75 85 GLY A C 1
ATOM 590 O O . GLY A 1 85 ? 5.126 -19.419 -17.867 1.00 93.75 85 GLY A O 1
ATOM 591 N N . ASN A 1 86 ? 3.871 -19.227 -19.735 1.00 96.12 86 ASN A N 1
ATOM 592 C CA . ASN A 1 86 ? 4.992 -19.240 -20.677 1.00 96.12 86 ASN A CA 1
ATOM 593 C C . ASN A 1 86 ? 5.521 -17.827 -20.916 1.00 96.12 86 ASN A C 1
ATOM 595 O O . ASN A 1 86 ? 4.750 -16.868 -20.932 1.00 96.12 86 ASN A O 1
ATOM 599 N N . ASP A 1 87 ? 6.817 -17.707 -21.191 1.00 95.38 87 ASP A N 1
ATOM 600 C CA . ASP A 1 87 ? 7.426 -16.415 -21.496 1.00 95.38 87 ASP A CA 1
ATOM 601 C C . ASP A 1 87 ? 6.921 -15.852 -22.831 1.00 95.38 87 ASP A C 1
ATOM 603 O O . ASP A 1 87 ? 6.920 -16.518 -23.875 1.00 95.38 87 ASP A O 1
ATOM 607 N N . ILE A 1 88 ? 6.529 -14.581 -22.809 1.00 94.94 88 ILE A N 1
ATOM 608 C CA . ILE A 1 88 ? 6.138 -13.830 -23.994 1.00 94.94 88 ILE A CA 1
ATOM 609 C C . ILE A 1 88 ? 7.405 -13.429 -24.758 1.00 94.94 88 ILE A C 1
ATOM 611 O O . ILE A 1 88 ? 8.074 -12.449 -24.439 1.00 94.94 88 ILE A O 1
ATOM 615 N N . ARG A 1 89 ? 7.700 -14.172 -25.827 1.00 91.38 89 ARG A N 1
ATOM 616 C CA . ARG A 1 89 ? 8.941 -14.064 -26.618 1.00 91.38 89 ARG A CA 1
ATOM 617 C C . ARG A 1 89 ? 9.196 -12.718 -27.304 1.00 91.38 89 ARG A C 1
ATOM 619 O O . ARG A 1 89 ? 10.295 -12.515 -27.809 1.00 91.38 89 ARG A O 1
ATOM 626 N N . VAL A 1 90 ? 8.216 -11.811 -27.361 1.00 94.81 90 VAL A N 1
ATOM 627 C CA . VAL A 1 90 ? 8.442 -10.464 -27.923 1.00 94.81 90 VAL A CA 1
ATOM 628 C C . VAL A 1 90 ? 9.273 -9.574 -26.996 1.00 94.81 90 VAL A C 1
ATOM 630 O O . VAL A 1 90 ? 9.834 -8.585 -27.467 1.00 94.81 90 VAL A O 1
ATOM 633 N N . PHE A 1 91 ? 9.367 -9.933 -25.711 1.00 95.00 91 PHE A N 1
ATOM 634 C CA . PHE A 1 91 ? 10.208 -9.271 -24.723 1.00 95.00 91 PHE A CA 1
ATOM 635 C C . PHE A 1 91 ? 11.485 -10.087 -24.513 1.00 95.00 91 PHE A C 1
ATOM 637 O O . PHE A 1 91 ? 11.474 -11.108 -23.829 1.00 95.00 91 PHE A O 1
ATOM 644 N N . ASP A 1 92 ? 12.583 -9.648 -25.119 1.00 94.75 92 ASP A N 1
ATOM 645 C CA . ASP A 1 92 ? 13.896 -10.273 -24.933 1.00 94.75 92 ASP A CA 1
ATOM 646 C C . ASP A 1 92 ? 14.521 -9.779 -23.625 1.00 94.75 92 ASP A C 1
ATOM 648 O O . ASP A 1 92 ? 14.553 -8.570 -23.393 1.00 94.75 92 ASP A O 1
ATOM 652 N N . ASN A 1 93 ? 15.013 -10.694 -22.782 1.00 93.81 93 ASN A N 1
ATOM 653 C CA . ASN A 1 93 ? 15.675 -10.415 -21.497 1.00 93.81 93 ASN A CA 1
ATOM 654 C C . ASN A 1 93 ? 15.062 -9.222 -20.718 1.00 93.81 93 ASN A C 1
ATOM 656 O O . ASN A 1 93 ? 15.759 -8.224 -20.481 1.00 93.81 93 ASN A O 1
ATOM 660 N N . PRO A 1 94 ? 13.752 -9.259 -20.394 1.00 95.00 94 PRO A N 1
ATOM 661 C CA . PRO A 1 94 ? 13.108 -8.169 -19.681 1.00 95.00 94 PRO A CA 1
ATOM 662 C C . PRO A 1 94 ? 13.661 -8.092 -18.258 1.00 95.00 94 PRO A C 1
ATOM 664 O O . PRO A 1 94 ? 13.820 -9.102 -17.584 1.00 95.00 94 PRO A O 1
ATOM 667 N N . ARG A 1 95 ? 13.921 -6.882 -17.777 1.00 95.12 95 ARG A N 1
ATOM 668 C CA . ARG A 1 95 ? 14.249 -6.614 -16.381 1.00 95.12 95 ARG A CA 1
ATOM 669 C C . ARG A 1 95 ? 13.357 -5.495 -15.879 1.00 95.12 95 ARG A C 1
ATOM 671 O O . ARG A 1 95 ? 13.495 -4.358 -16.330 1.00 95.12 95 ARG A O 1
ATOM 678 N N . ILE A 1 96 ? 12.456 -5.838 -14.965 1.00 93.25 96 ILE A N 1
ATOM 679 C CA . ILE A 1 96 ? 11.456 -4.935 -14.397 1.00 93.25 96 ILE A CA 1
ATOM 680 C C . ILE A 1 96 ? 11.653 -4.916 -12.887 1.00 93.25 96 ILE A C 1
ATOM 682 O O . ILE A 1 96 ? 11.369 -5.890 -12.192 1.00 93.25 96 ILE A O 1
ATOM 686 N N . ASP A 1 97 ? 12.149 -3.798 -12.379 1.00 93.31 97 ASP A N 1
ATOM 687 C CA . ASP A 1 97 ? 12.303 -3.573 -10.951 1.00 93.31 97 ASP A CA 1
ATOM 688 C C . ASP A 1 97 ? 11.173 -2.663 -10.454 1.00 93.31 97 ASP A C 1
ATOM 690 O O . ASP A 1 97 ? 10.920 -1.600 -11.018 1.00 93.31 97 ASP A O 1
ATOM 694 N N . SER A 1 98 ? 10.529 -3.047 -9.355 1.00 90.75 98 SER A N 1
ATOM 695 C CA . SER A 1 98 ? 9.501 -2.248 -8.688 1.00 90.75 98 SER A CA 1
ATOM 696 C C . SER A 1 98 ? 9.877 -2.053 -7.230 1.00 90.75 98 SER A C 1
ATOM 698 O O . SER A 1 98 ? 9.960 -3.020 -6.474 1.00 90.75 98 SER A O 1
ATOM 700 N N . THR A 1 99 ? 10.029 -0.803 -6.807 1.00 92.06 99 THR A N 1
ATOM 701 C CA . THR A 1 99 ? 10.171 -0.439 -5.395 1.00 92.06 99 THR A CA 1
ATOM 702 C C . THR A 1 99 ? 8.964 0.373 -4.964 1.00 92.06 99 THR A C 1
ATOM 704 O O . THR A 1 99 ? 8.634 1.371 -5.596 1.00 92.06 99 THR A O 1
ATOM 707 N N . VAL A 1 100 ? 8.317 -0.044 -3.882 1.00 90.88 100 VAL A N 1
ATOM 708 C CA . VAL A 1 100 ? 7.172 0.649 -3.295 1.00 90.88 100 VAL A CA 1
ATOM 709 C C . VAL A 1 100 ? 7.473 0.933 -1.835 1.00 90.88 100 VAL A C 1
ATOM 711 O O . VAL A 1 100 ? 7.767 0.015 -1.071 1.00 90.88 100 VAL A O 1
ATOM 714 N N . LEU A 1 101 ? 7.384 2.201 -1.457 1.00 92.62 101 LEU A N 1
ATOM 715 C CA . LEU A 1 101 ? 7.314 2.638 -0.073 1.00 92.62 101 LEU A CA 1
ATOM 716 C C . LEU A 1 101 ? 5.866 3.032 0.209 1.00 92.62 101 LEU A C 1
ATOM 718 O O . LEU A 1 101 ? 5.396 4.061 -0.269 1.00 92.62 101 LEU A O 1
ATOM 722 N N . LEU A 1 102 ? 5.150 2.191 0.945 1.00 92.94 102 LEU A N 1
ATOM 723 C CA . LEU A 1 102 ? 3.770 2.439 1.330 1.00 92.94 102 LEU A CA 1
ATOM 724 C C . LEU A 1 102 ? 3.724 2.986 2.749 1.00 92.94 102 LEU A C 1
ATOM 726 O O . LEU A 1 102 ? 4.109 2.287 3.687 1.00 92.94 102 LEU A O 1
ATOM 730 N N . THR A 1 103 ? 3.201 4.195 2.909 1.00 93.81 103 THR A N 1
ATOM 731 C CA . THR A 1 103 ? 2.926 4.764 4.228 1.00 93.81 103 THR A CA 1
ATOM 732 C C . THR A 1 103 ? 1.446 4.625 4.532 1.00 93.81 103 THR A C 1
ATOM 734 O O . THR A 1 103 ? 0.599 5.183 3.837 1.00 93.81 103 THR A O 1
ATOM 737 N N . GLN A 1 104 ? 1.140 3.879 5.583 1.00 93.00 104 GLN A N 1
ATOM 738 C CA . GLN A 1 104 ? -0.192 3.711 6.126 1.00 93.00 104 GLN A CA 1
ATOM 739 C C . GLN A 1 104 ? -0.394 4.638 7.318 1.00 93.00 104 GLN A C 1
ATOM 741 O O . GLN A 1 104 ? 0.345 4.575 8.298 1.00 93.00 104 GLN A O 1
ATOM 746 N N . PHE A 1 105 ? -1.452 5.435 7.261 1.00 93.56 105 PHE A N 1
ATOM 747 C CA . PHE A 1 105 ? -2.008 6.161 8.392 1.00 93.56 105 PHE A CA 1
ATOM 748 C C . PHE A 1 105 ? -3.257 5.411 8.848 1.00 93.56 105 PHE A C 1
ATOM 750 O O . PHE A 1 105 ? -4.155 5.169 8.045 1.00 93.56 105 PHE A O 1
ATOM 757 N N . ALA A 1 106 ? -3.317 5.014 10.113 1.00 92.56 106 ALA A N 1
ATOM 758 C CA . ALA A 1 106 ? -4.463 4.329 10.699 1.00 92.56 106 ALA A CA 1
ATOM 759 C C . ALA A 1 106 ? -4.915 5.096 11.942 1.00 92.56 106 ALA A C 1
ATOM 761 O O . ALA A 1 106 ? -4.208 5.141 12.947 1.00 92.56 106 ALA A O 1
ATOM 762 N N . TYR A 1 107 ? -6.073 5.743 11.861 1.00 94.12 107 TYR A N 1
ATOM 763 C CA . TYR A 1 107 ? -6.658 6.488 12.965 1.00 94.12 107 TYR A CA 1
ATOM 764 C C . TYR A 1 107 ? -7.810 5.702 13.583 1.00 94.12 107 TYR A C 1
ATOM 766 O O . TYR A 1 107 ? -8.837 5.483 12.944 1.00 94.12 107 TYR A O 1
ATOM 774 N N . VAL A 1 108 ? -7.656 5.318 14.846 1.00 95.69 108 VAL A N 1
ATOM 775 C CA . VAL A 1 108 ? -8.697 4.658 15.632 1.00 95.69 108 VAL A CA 1
ATOM 776 C C . VAL A 1 108 ? -9.529 5.716 16.343 1.00 95.69 108 VAL A C 1
ATOM 778 O O . VAL A 1 108 ? -9.007 6.551 17.084 1.00 95.69 108 VAL A O 1
ATOM 781 N N . THR A 1 109 ? -10.841 5.662 16.146 1.00 96.00 109 THR A N 1
ATOM 782 C CA . THR A 1 109 ? -11.797 6.552 16.811 1.00 96.00 109 THR A CA 1
ATOM 783 C C . THR A 1 109 ? -12.143 6.031 18.216 1.00 96.00 109 THR A C 1
ATOM 785 O O . THR A 1 109 ? -11.925 4.855 18.515 1.00 96.00 109 THR A O 1
ATOM 788 N N . PRO A 1 110 ? -12.737 6.854 19.099 1.00 96.12 110 PRO A N 1
ATOM 789 C CA . PRO A 1 110 ? -13.299 6.367 20.362 1.00 96.12 110 PRO A CA 1
ATOM 790 C C . PRO A 1 110 ? -14.578 5.528 20.189 1.00 96.12 110 PRO A C 1
ATOM 792 O O . PRO A 1 110 ? -15.077 4.973 21.169 1.00 96.12 110 PRO A O 1
ATOM 795 N N . TYR A 1 111 ? -15.128 5.429 18.975 1.00 96.94 111 TYR A N 1
ATOM 796 C CA . TYR A 1 111 ? -16.380 4.727 18.719 1.00 96.94 111 TYR A CA 1
ATOM 797 C C . TYR A 1 111 ? -16.162 3.229 18.507 1.00 96.94 111 TYR A C 1
ATOM 799 O O . TYR A 1 111 ? -15.199 2.786 17.876 1.00 96.94 111 TYR A O 1
ATOM 807 N N . ARG A 1 112 ? -17.112 2.441 19.012 1.00 95.44 112 ARG A N 1
ATOM 808 C CA . ARG A 1 112 ? -17.157 0.991 18.827 1.00 95.44 112 ARG A CA 1
ATOM 809 C C . ARG A 1 112 ? -18.441 0.579 18.130 1.00 95.44 112 ARG A C 1
ATOM 811 O O . ARG A 1 112 ? -19.505 1.116 18.430 1.00 95.44 112 ARG A O 1
ATOM 818 N N . LEU A 1 113 ? -18.340 -0.413 17.254 1.00 94.69 113 LEU A N 1
ATOM 819 C CA . LEU A 1 113 ? -19.466 -0.999 16.535 1.00 94.69 113 LEU A CA 1
ATOM 820 C C . LEU A 1 113 ? -19.350 -2.525 16.592 1.00 94.69 113 LEU A C 1
ATOM 822 O O . LEU A 1 113 ? -18.279 -3.069 16.356 1.00 94.69 113 LEU A O 1
ATOM 826 N N . PHE A 1 114 ? -20.424 -3.227 16.964 1.00 94.00 114 PHE A N 1
ATOM 827 C CA . PHE A 1 114 ? -20.430 -4.696 17.108 1.00 94.00 114 PHE A CA 1
ATOM 828 C C . PHE A 1 114 ? -19.296 -5.269 17.989 1.00 94.00 114 PHE A C 1
ATOM 830 O O . PHE A 1 114 ? -18.883 -6.409 17.816 1.00 94.00 114 PHE A O 1
ATOM 837 N N . GLY A 1 115 ? -18.777 -4.483 18.940 1.00 92.19 115 GLY A N 1
ATOM 838 C CA . GLY A 1 115 ? -17.644 -4.867 19.792 1.00 92.19 115 GLY A CA 1
ATOM 839 C C . GLY A 1 115 ? -16.255 -4.631 19.183 1.00 92.19 115 GLY A C 1
ATOM 840 O O . GLY A 1 115 ? -15.264 -4.825 19.884 1.00 92.19 115 GLY A O 1
ATOM 841 N N . GLY A 1 116 ? -16.167 -4.178 17.930 1.00 94.00 116 GLY A N 1
ATOM 842 C CA . GLY A 1 116 ? -14.929 -3.744 17.281 1.00 94.00 116 GLY A CA 1
ATOM 843 C C . GLY A 1 116 ? -14.676 -2.241 17.414 1.00 94.00 116 GLY A C 1
ATOM 844 O O . GLY A 1 116 ? -15.605 -1.461 17.633 1.00 94.00 116 GLY A O 1
ATOM 845 N N . SER A 1 117 ? -13.415 -1.834 17.270 1.00 95.56 117 SER A N 1
ATOM 846 C CA . SER A 1 117 ? -13.002 -0.428 17.209 1.00 95.56 117 SER A CA 1
ATOM 847 C C . SER A 1 117 ? -13.149 0.105 15.786 1.00 95.56 117 SER A C 1
ATOM 849 O O . SER A 1 117 ? -12.595 -0.476 14.850 1.00 95.56 117 SER A O 1
ATOM 851 N N . LEU A 1 118 ? -13.880 1.210 15.629 1.00 96.50 118 LEU A N 1
ATOM 852 C CA . LEU A 1 118 ? -14.023 1.898 14.349 1.00 96.50 118 LEU A CA 1
ATOM 853 C C . LEU A 1 118 ? -12.800 2.786 14.100 1.00 96.50 118 LEU A C 1
ATOM 855 O O . LEU A 1 118 ? -12.406 3.562 14.976 1.00 96.50 118 LEU A O 1
ATOM 859 N N . GLY A 1 119 ? -12.232 2.716 12.904 1.00 95.44 119 GLY A N 1
ATOM 860 C CA . GLY A 1 119 ? -11.121 3.554 12.479 1.00 95.44 119 GLY A CA 1
ATOM 861 C C . GLY A 1 119 ? -11.221 3.976 11.020 1.00 95.44 119 GLY A C 1
ATOM 862 O O . GLY A 1 119 ? -12.151 3.598 10.312 1.00 95.44 119 GLY A O 1
ATOM 863 N N . ILE A 1 120 ? -10.268 4.796 10.594 1.00 95.94 120 ILE A N 1
ATOM 864 C CA . ILE A 1 120 ? -10.089 5.248 9.214 1.00 95.94 120 ILE A CA 1
ATOM 865 C C . ILE A 1 120 ? -8.635 5.000 8.836 1.00 95.94 120 ILE A C 1
ATOM 867 O O . ILE A 1 120 ? -7.732 5.329 9.608 1.00 95.94 120 ILE A O 1
ATOM 871 N N . THR A 1 121 ? -8.401 4.436 7.656 1.00 94.81 121 THR A N 1
ATOM 872 C CA . THR A 1 121 ? -7.061 4.252 7.106 1.00 94.81 121 THR A CA 1
ATOM 873 C C . THR A 1 121 ? -6.858 5.057 5.828 1.00 94.81 121 THR A C 1
ATOM 875 O O . THR A 1 121 ? -7.807 5.324 5.093 1.00 94.81 121 THR A O 1
ATOM 878 N N . ALA A 1 122 ? -5.612 5.456 5.581 1.00 96.19 122 ALA A N 1
ATOM 879 C CA . ALA A 1 122 ? -5.145 5.989 4.313 1.00 96.19 122 ALA A CA 1
ATOM 880 C C . ALA A 1 122 ? -3.776 5.383 3.983 1.00 96.19 122 ALA A C 1
ATOM 882 O O . ALA A 1 122 ? -2.874 5.370 4.822 1.00 96.19 122 ALA A O 1
ATOM 883 N N . LEU A 1 123 ? -3.624 4.897 2.759 1.00 95.69 123 LEU A N 1
ATOM 884 C CA . LEU A 1 123 ? -2.429 4.270 2.218 1.00 95.69 123 LEU A CA 1
ATOM 885 C C . LEU A 1 123 ? -1.871 5.166 1.115 1.00 95.69 123 LEU A C 1
ATOM 887 O O . LEU A 1 123 ? -2.519 5.380 0.092 1.00 95.69 123 LEU A O 1
ATOM 891 N N . VAL A 1 124 ? -0.663 5.682 1.325 1.00 96.62 124 VAL A N 1
ATOM 892 C CA . VAL A 1 124 ? 0.019 6.579 0.387 1.00 96.62 124 VAL A CA 1
ATOM 893 C C . VAL A 1 124 ? 1.236 5.861 -0.195 1.00 96.62 124 VAL A C 1
ATOM 895 O O . VAL A 1 124 ? 2.234 5.687 0.513 1.00 96.62 124 VAL A O 1
ATOM 898 N N . PRO A 1 125 ? 1.173 5.403 -1.458 1.00 94.94 125 PRO A N 1
ATOM 899 C CA . PRO A 1 125 ? 2.288 4.722 -2.099 1.00 94.94 125 PRO A CA 1
ATOM 900 C C . PRO A 1 125 ? 3.236 5.711 -2.784 1.00 94.94 125 PRO A C 1
ATOM 902 O O . PRO A 1 125 ? 2.834 6.493 -3.642 1.00 94.94 125 PRO A O 1
ATOM 905 N N . LEU A 1 126 ? 4.524 5.612 -2.471 1.00 94.81 126 LEU A N 1
ATOM 906 C CA . LEU A 1 126 ? 5.607 6.123 -3.306 1.00 94.81 126 LEU A CA 1
ATOM 907 C C . LEU A 1 126 ? 6.176 4.961 -4.116 1.00 94.81 126 LEU A C 1
ATOM 909 O O . LEU A 1 126 ? 6.730 4.013 -3.558 1.00 94.81 126 LEU A O 1
ATOM 913 N N . VAL A 1 127 ? 6.019 5.030 -5.432 1.00 92.44 127 VAL A N 1
ATOM 914 C CA . VAL A 1 127 ? 6.386 3.971 -6.372 1.00 92.44 127 VAL A CA 1
ATOM 915 C C . VAL A 1 127 ? 7.584 4.424 -7.192 1.00 92.44 127 VAL A C 1
ATOM 917 O O . VAL A 1 127 ? 7.644 5.568 -7.629 1.00 92.44 127 VAL A O 1
ATOM 920 N N . ASN A 1 128 ? 8.528 3.518 -7.417 1.00 93.00 128 ASN A N 1
ATOM 921 C CA . ASN A 1 128 ? 9.550 3.632 -8.446 1.00 93.00 128 ASN A CA 1
ATOM 922 C C . ASN A 1 128 ? 9.541 2.363 -9.296 1.00 93.00 128 ASN A C 1
ATOM 924 O O . ASN A 1 128 ? 9.859 1.283 -8.787 1.00 93.00 128 ASN A O 1
ATOM 928 N N . LEU A 1 129 ? 9.182 2.510 -10.567 1.00 92.38 129 LEU A N 1
ATOM 929 C CA . LEU A 1 129 ? 9.177 1.438 -11.553 1.00 92.38 129 LEU A CA 1
ATOM 930 C C . LEU A 1 129 ? 10.279 1.704 -12.581 1.00 92.38 129 LEU A C 1
ATOM 932 O O . LEU A 1 129 ? 10.286 2.764 -13.196 1.00 92.38 129 LEU A O 1
A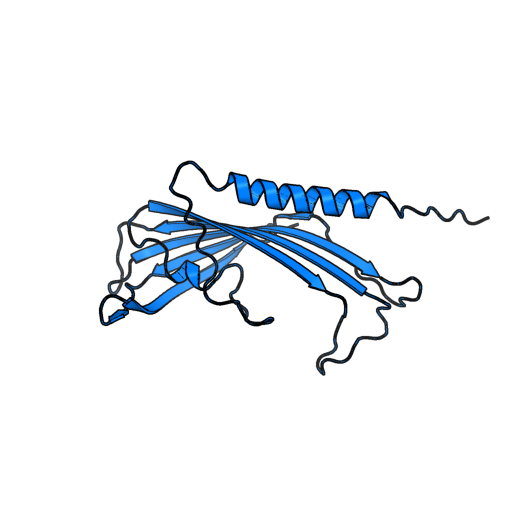TOM 936 N N . ASP A 1 130 ? 11.170 0.734 -12.773 1.00 93.19 130 ASP A N 1
ATOM 937 C CA . ASP A 1 130 ? 12.235 0.781 -13.777 1.00 93.19 130 ASP A CA 1
ATOM 938 C C . ASP A 1 130 ? 12.105 -0.446 -14.693 1.00 93.19 130 ASP A C 1
ATOM 940 O O . ASP A 1 130 ? 12.115 -1.581 -14.208 1.00 93.19 130 ASP A O 1
ATOM 944 N N . ALA A 1 131 ? 12.008 -0.245 -16.009 1.00 93.38 131 ALA A N 1
ATOM 945 C CA . ALA A 1 131 ? 11.902 -1.329 -16.984 1.00 93.38 131 ALA A CA 1
ATOM 946 C C . ALA A 1 131 ? 12.982 -1.228 -18.069 1.00 93.38 131 ALA A C 1
ATOM 948 O O . ALA A 1 131 ? 13.200 -0.189 -18.689 1.00 93.38 131 ALA A O 1
ATOM 949 N N . SER A 1 132 ? 13.655 -2.344 -18.342 1.00 94.19 132 SER A N 1
ATOM 950 C CA . SER A 1 132 ? 14.640 -2.452 -19.420 1.00 94.19 132 SER A CA 1
ATOM 951 C C . SER A 1 132 ? 14.505 -3.776 -20.159 1.00 94.19 132 SER A C 1
ATOM 953 O O . SER A 1 132 ? 14.064 -4.771 -19.594 1.00 94.19 132 SER A O 1
ATOM 955 N N . PHE A 1 133 ? 14.873 -3.774 -21.437 1.00 95.62 133 PHE A N 1
ATOM 956 C CA . PHE A 1 133 ? 14.715 -4.916 -22.332 1.00 95.62 133 PHE A CA 1
ATOM 957 C C . PHE A 1 133 ? 15.998 -5.142 -23.133 1.00 95.62 133 PHE A C 1
ATOM 959 O O . PHE A 1 133 ? 16.789 -4.218 -23.361 1.00 95.62 133 PHE A O 1
ATOM 966 N N . GLY A 1 134 ? 16.206 -6.387 -23.550 1.00 93.62 134 GLY A N 1
ATOM 967 C CA . GLY A 1 134 ? 17.297 -6.813 -24.411 1.00 93.62 134 GLY A CA 1
ATOM 968 C C . GLY A 1 134 ? 17.302 -6.084 -25.754 1.00 93.62 134 GLY A C 1
ATOM 969 O O . GLY A 1 134 ? 16.290 -5.574 -26.232 1.00 93.62 134 GLY A O 1
ATOM 970 N N . ARG A 1 135 ? 18.475 -6.035 -26.397 1.00 92.88 135 ARG A N 1
ATOM 971 C CA . ARG A 1 135 ? 18.650 -5.350 -27.691 1.00 92.88 135 ARG A CA 1
ATOM 972 C C . ARG A 1 135 ? 17.776 -5.958 -28.790 1.00 92.88 135 ARG A C 1
ATOM 974 O O . ARG A 1 135 ? 17.383 -5.239 -29.701 1.00 92.88 135 ARG A O 1
ATOM 981 N N . ASN A 1 136 ? 17.503 -7.259 -28.704 1.00 93.31 136 ASN A N 1
ATOM 982 C CA . ASN A 1 136 ? 16.733 -7.990 -29.706 1.00 93.31 136 ASN A CA 1
ATOM 983 C C . ASN A 1 136 ? 15.238 -8.035 -29.362 1.00 93.31 136 ASN A C 1
ATOM 985 O O . ASN A 1 136 ? 14.489 -8.775 -29.996 1.00 93.31 136 ASN A O 1
ATOM 989 N N . SER A 1 137 ? 14.805 -7.269 -28.356 1.00 93.19 137 SER A N 1
ATOM 990 C CA . SER A 1 137 ? 13.404 -7.204 -27.965 1.00 93.19 137 SER A CA 1
ATOM 991 C C . SER A 1 137 ? 12.582 -6.594 -29.094 1.00 93.19 137 SER A C 1
ATOM 993 O O . SER A 1 137 ? 12.889 -5.507 -29.581 1.00 93.19 137 SER A O 1
ATOM 995 N N . ILE A 1 138 ? 11.530 -7.299 -29.508 1.00 94.31 138 ILE A N 1
ATOM 996 C CA . ILE A 1 138 ? 10.618 -6.850 -30.568 1.00 94.31 138 ILE A CA 1
ATOM 997 C C . ILE A 1 138 ? 9.699 -5.747 -30.027 1.00 94.31 138 ILE A C 1
ATOM 999 O O . ILE A 1 138 ? 9.330 -4.828 -30.755 1.00 94.31 138 ILE A O 1
ATOM 1003 N N . ALA A 1 139 ? 9.353 -5.827 -28.742 1.00 91.38 139 ALA A N 1
ATOM 1004 C CA . ALA A 1 139 ? 8.559 -4.834 -28.034 1.00 91.38 139 ALA A CA 1
ATOM 1005 C C . ALA A 1 139 ? 9.284 -4.344 -26.776 1.00 91.38 139 ALA A C 1
ATOM 1007 O O . ALA A 1 139 ? 10.087 -5.061 -26.179 1.00 91.38 139 ALA A O 1
ATOM 1008 N N . THR A 1 140 ? 8.969 -3.127 -26.343 1.00 91.56 140 THR A N 1
ATOM 1009 C CA . THR A 1 140 ? 9.401 -2.579 -25.055 1.00 91.56 140 THR A CA 1
ATOM 1010 C C . THR A 1 140 ? 8.207 -1.960 -24.344 1.00 91.56 140 THR A C 1
ATOM 1012 O O . THR A 1 140 ? 7.251 -1.509 -24.976 1.00 91.56 140 THR A O 1
ATOM 1015 N N . LEU A 1 141 ? 8.251 -1.961 -23.015 1.00 89.38 141 LEU A N 1
ATOM 1016 C CA . LEU A 1 141 ? 7.301 -1.236 -22.181 1.00 89.38 141 LEU A CA 1
ATOM 1017 C C . LEU A 1 141 ? 7.971 0.028 -21.659 1.00 89.38 141 LEU A C 1
ATOM 1019 O O . LEU A 1 141 ? 9.157 0.024 -21.329 1.00 89.38 141 LEU A O 1
ATOM 1023 N N . ARG A 1 142 ? 7.201 1.109 -21.585 1.00 85.94 142 ARG A N 1
ATOM 1024 C CA . ARG A 1 142 ? 7.648 2.350 -20.964 1.00 85.94 142 ARG A CA 1
ATOM 1025 C C . ARG A 1 142 ? 7.364 2.277 -19.468 1.00 85.94 142 ARG A C 1
ATOM 1027 O O . ARG A 1 142 ? 6.236 1.974 -19.085 1.00 85.94 142 ARG A O 1
ATOM 1034 N N . ASP A 1 143 ? 8.359 2.572 -18.641 1.00 84.25 143 ASP A N 1
ATOM 1035 C CA . ASP A 1 143 ? 8.122 2.815 -17.222 1.00 84.25 143 ASP A CA 1
ATOM 1036 C C . ASP A 1 143 ? 7.611 4.250 -16.984 1.00 84.25 143 ASP A C 1
ATOM 1038 O O . ASP A 1 143 ? 7.883 5.171 -17.760 1.00 84.25 143 ASP A O 1
ATOM 1042 N N . ASN A 1 144 ? 6.813 4.445 -15.928 1.00 81.69 144 ASN A N 1
ATOM 1043 C CA . ASN A 1 144 ? 6.393 5.786 -15.485 1.00 81.69 144 ASN A CA 1
ATOM 1044 C C . ASN A 1 144 ? 7.378 6.380 -14.452 1.00 81.69 144 ASN A C 1
ATOM 1046 O O . ASN A 1 144 ? 7.114 7.422 -13.844 1.00 81.69 144 ASN A O 1
ATOM 1050 N N . GLY A 1 145 ? 8.526 5.716 -14.258 1.00 87.56 145 GLY A N 1
ATOM 1051 C CA . GLY A 1 145 ? 9.557 6.073 -13.293 1.00 87.56 145 GLY A CA 1
ATOM 1052 C C . GLY A 1 145 ? 9.029 6.152 -11.862 1.00 87.56 145 GLY A C 1
ATOM 1053 O O . GLY A 1 145 ? 8.275 5.293 -11.397 1.00 87.56 145 GLY A O 1
ATOM 1054 N N . ALA A 1 146 ? 9.443 7.211 -11.166 1.00 91.31 146 ALA A N 1
ATOM 1055 C CA . ALA A 1 146 ? 9.087 7.468 -9.781 1.00 91.31 146 ALA A CA 1
ATOM 1056 C C . ALA A 1 146 ? 7.932 8.461 -9.621 1.00 91.31 146 ALA A C 1
ATOM 1058 O O . ALA A 1 146 ? 7.898 9.506 -10.284 1.00 91.31 146 ALA A O 1
ATOM 1059 N N . GLY A 1 147 ? 7.035 8.182 -8.678 1.00 92.25 147 GLY A N 1
ATOM 1060 C CA . GLY A 1 147 ? 5.915 9.055 -8.355 1.00 92.25 147 GLY A CA 1
ATOM 1061 C C . GLY A 1 147 ? 5.085 8.577 -7.170 1.00 92.25 147 GLY A C 1
ATOM 1062 O O . GLY A 1 147 ? 5.282 7.487 -6.634 1.00 92.25 147 GLY A O 1
ATOM 1063 N N . VAL A 1 148 ? 4.144 9.426 -6.765 1.00 94.31 148 VAL A N 1
ATOM 1064 C CA . VAL A 1 148 ? 3.050 9.033 -5.874 1.00 94.31 148 VAL A CA 1
ATOM 1065 C C . VAL A 1 148 ? 2.069 8.204 -6.704 1.00 94.31 148 VAL A C 1
ATOM 1067 O O . VAL A 1 148 ? 1.741 8.594 -7.825 1.00 94.31 148 VAL A O 1
ATOM 1070 N N . GLY A 1 149 ? 1.653 7.052 -6.187 1.00 93.38 149 GLY A N 1
ATOM 1071 C CA . GLY A 1 149 ? 0.561 6.271 -6.765 1.00 93.38 149 GLY A CA 1
ATOM 1072 C C . GLY A 1 149 ? -0.793 6.698 -6.198 1.00 93.38 149 GLY A C 1
ATOM 1073 O O . GLY A 1 149 ? -0.878 7.585 -5.351 1.00 93.38 149 GLY A O 1
ATOM 1074 N N . ASP A 1 150 ? -1.855 6.040 -6.643 1.00 95.56 150 ASP A N 1
ATOM 1075 C CA . ASP A 1 150 ? -3.200 6.325 -6.151 1.00 95.56 150 ASP A CA 1
ATOM 1076 C C . ASP A 1 150 ? -3.328 6.064 -4.646 1.00 95.56 150 ASP A C 1
ATOM 1078 O O . ASP A 1 150 ? -2.772 5.103 -4.108 1.00 95.56 150 ASP A O 1
ATOM 1082 N N . VAL A 1 151 ? -4.071 6.933 -3.961 1.00 96.62 151 VAL A N 1
ATOM 1083 C CA . VAL A 1 151 ? -4.262 6.835 -2.511 1.00 96.62 151 VAL A CA 1
ATOM 1084 C C . VAL A 1 151 ? -5.477 5.971 -2.222 1.00 96.62 151 VAL A C 1
ATOM 1086 O O . VAL A 1 151 ? -6.588 6.311 -2.623 1.00 96.62 151 VAL A O 1
ATOM 1089 N N . THR A 1 152 ? -5.281 4.888 -1.477 1.00 96.44 152 THR A N 1
ATOM 1090 C CA . THR A 1 152 ? -6.383 4.075 -0.947 1.00 96.44 152 THR A CA 1
ATOM 1091 C C . THR A 1 152 ? -6.779 4.601 0.423 1.00 96.44 152 THR A C 1
ATOM 1093 O O . THR A 1 152 ? -5.910 4.884 1.242 1.00 96.44 152 THR A O 1
ATOM 1096 N N . PHE A 1 153 ? -8.068 4.741 0.704 1.00 96.69 153 PHE A N 1
ATOM 1097 C CA . PHE A 1 153 ? -8.547 5.189 2.007 1.00 96.69 153 PHE A CA 1
ATOM 1098 C C . PHE A 1 153 ? -9.931 4.629 2.308 1.00 96.69 153 PHE A C 1
ATOM 1100 O O . PHE A 1 153 ? -10.726 4.394 1.399 1.00 96.69 153 PHE A O 1
ATOM 1107 N N . GLY A 1 154 ? -10.248 4.473 3.587 1.00 96.81 154 GLY A N 1
ATOM 1108 C CA . GLY A 1 154 ? -11.498 3.833 3.961 1.00 96.81 154 GLY A CA 1
ATOM 1109 C C . GLY A 1 154 ? -11.708 3.716 5.461 1.00 96.81 154 GLY A C 1
ATOM 1110 O O . GLY A 1 154 ? -10.742 3.759 6.231 1.00 96.81 154 GLY A O 1
ATOM 1111 N N . PRO A 1 155 ? -12.964 3.597 5.923 1.00 96.38 155 PRO A N 1
ATOM 1112 C CA . PRO A 1 155 ? -13.232 3.146 7.273 1.00 96.38 155 PRO A CA 1
ATOM 1113 C C . PRO A 1 155 ? -12.879 1.665 7.438 1.00 96.38 155 PRO A C 1
ATOM 1115 O O . PRO A 1 155 ? -13.087 0.844 6.542 1.00 96.38 155 PRO A O 1
ATOM 1118 N N . TYR A 1 156 ? -12.447 1.316 8.645 1.00 94.50 156 TYR A N 1
ATOM 1119 C CA . TYR A 1 156 ? -12.268 -0.064 9.063 1.00 94.50 156 TYR A CA 1
ATOM 1120 C C . TYR A 1 156 ? -12.907 -0.344 10.420 1.00 94.50 156 TYR A C 1
ATOM 1122 O O . TYR A 1 156 ? -13.021 0.532 11.277 1.00 94.50 156 TYR A O 1
ATOM 1130 N N . LEU A 1 157 ? -13.286 -1.600 10.635 1.00 94.88 157 LEU A N 1
ATOM 1131 C CA . LEU A 1 157 ? -13.733 -2.132 11.914 1.00 94.88 157 LEU A CA 1
ATOM 1132 C C . LEU A 1 157 ? -12.774 -3.235 12.365 1.00 94.88 157 LEU A C 1
ATOM 1134 O O . LEU A 1 157 ? -12.780 -4.337 11.813 1.00 94.88 157 LEU A O 1
ATOM 1138 N N . GLN A 1 158 ? -11.953 -2.937 13.372 1.00 93.69 158 GLN A N 1
ATOM 1139 C CA . GLN A 1 158 ? -10.999 -3.882 13.952 1.00 93.69 158 GLN A CA 1
ATOM 1140 C C . GLN A 1 158 ? -11.644 -4.613 15.129 1.00 93.69 158 GLN A C 1
ATOM 1142 O O . GLN A 1 158 ? -11.985 -4.002 16.144 1.00 93.69 158 GLN A O 1
ATOM 1147 N N . MET A 1 159 ? -11.781 -5.931 15.020 1.00 92.56 159 MET A N 1
ATOM 1148 C CA . MET A 1 159 ? -12.313 -6.750 16.107 1.00 92.56 159 MET A CA 1
ATOM 1149 C C . MET A 1 159 ? -11.195 -7.120 17.089 1.00 92.56 159 MET A C 1
ATOM 1151 O O . MET A 1 159 ? -10.041 -7.270 16.672 1.00 92.56 159 MET A O 1
ATOM 1155 N N . PRO A 1 160 ? -11.506 -7.293 18.387 1.00 90.25 160 PRO A N 1
ATOM 1156 C CA . PRO A 1 160 ? -10.531 -7.812 19.335 1.00 90.25 160 PRO A CA 1
ATOM 1157 C C . PRO A 1 160 ? -10.077 -9.217 18.905 1.00 90.25 160 PRO A C 1
ATOM 1159 O O . PRO A 1 160 ? -10.911 -10.022 18.473 1.00 90.25 160 PRO A O 1
ATOM 1162 N N . PRO A 1 161 ? -8.778 -9.539 19.020 1.00 89.88 161 PRO A N 1
ATOM 1163 C CA . PRO A 1 161 ? -8.286 -10.859 18.660 1.00 89.88 161 PRO A CA 1
ATOM 1164 C C . PRO A 1 161 ? -8.866 -11.923 19.596 1.00 89.88 161 PRO A C 1
ATOM 1166 O O . PRO A 1 161 ? -9.034 -11.706 20.798 1.00 89.88 161 PRO A O 1
ATOM 1169 N N . VAL A 1 162 ? -9.118 -13.116 19.063 1.00 91.19 162 VAL A N 1
ATOM 1170 C CA . VAL A 1 162 ? -9.478 -14.279 19.878 1.00 91.19 162 VAL A CA 1
ATOM 1171 C C . VAL A 1 162 ? -8.210 -14.796 20.545 1.00 91.19 162 VAL A C 1
ATOM 1173 O O . VAL A 1 162 ? -7.271 -15.226 19.869 1.00 91.19 162 VAL A O 1
ATOM 1176 N N . ILE A 1 163 ? -8.189 -14.773 21.877 1.00 91.88 163 ILE A N 1
ATOM 1177 C CA . ILE A 1 163 ? -7.068 -15.249 22.689 1.00 91.88 163 ILE A CA 1
ATOM 1178 C C . ILE A 1 163 ? -7.362 -16.661 23.213 1.00 91.88 163 ILE A C 1
ATOM 1180 O O . ILE A 1 163 ? -8.416 -16.904 23.797 1.00 91.88 163 ILE A O 1
ATOM 1184 N N . ARG A 1 164 ? -6.417 -17.594 23.053 1.00 94.19 164 ARG A N 1
ATOM 1185 C CA . ARG A 1 164 ? -6.419 -18.915 23.708 1.00 94.19 164 ARG A CA 1
ATOM 1186 C C . ARG A 1 164 ? -5.079 -19.146 24.392 1.00 94.19 164 ARG A C 1
ATOM 1188 O O . ARG A 1 164 ? -4.036 -18.977 23.769 1.00 94.19 164 ARG A O 1
ATOM 1195 N N . ASN A 1 165 ? -5.100 -19.528 25.669 1.00 95.06 165 ASN A N 1
ATOM 1196 C CA . ASN A 1 165 ? -3.893 -19.768 26.477 1.00 95.06 165 ASN A CA 1
ATOM 1197 C C . ASN A 1 165 ? -2.886 -18.597 26.421 1.00 95.06 165 ASN A C 1
ATOM 1199 O O . ASN A 1 165 ? -1.684 -18.805 26.278 1.00 95.06 165 ASN A O 1
ATOM 1203 N N . GLY A 1 166 ? -3.388 -17.357 26.452 1.00 90.56 166 GLY A N 1
ATOM 1204 C CA . GLY A 1 166 ? -2.564 -16.143 26.381 1.00 90.56 166 GLY A CA 1
ATOM 1205 C C . GLY A 1 166 ? -1.998 -15.807 24.995 1.00 90.56 166 GLY A C 1
ATOM 1206 O O . GLY A 1 166 ? -1.209 -14.875 24.883 1.00 90.56 166 GLY A O 1
ATOM 1207 N N . ARG A 1 167 ? -2.382 -16.530 23.934 1.00 87.81 167 ARG A N 1
ATOM 1208 C CA . ARG A 1 167 ? -1.922 -16.294 22.556 1.00 87.81 167 ARG A CA 1
ATOM 1209 C C . ARG A 1 167 ? -3.078 -15.909 21.641 1.00 87.81 167 ARG A C 1
ATOM 1211 O O . ARG A 1 167 ? -4.143 -16.521 21.709 1.00 87.81 167 ARG A O 1
ATOM 1218 N N . ALA A 1 168 ? -2.859 -14.936 20.760 1.00 86.38 168 ALA A N 1
ATOM 1219 C CA . ALA A 1 168 ? -3.806 -14.630 19.694 1.00 86.38 168 ALA A CA 1
ATOM 1220 C C . ALA A 1 168 ? -3.839 -15.785 18.684 1.00 86.38 168 ALA A C 1
ATOM 1222 O O . ALA A 1 168 ? -2.802 -16.169 18.149 1.00 86.38 168 ALA A O 1
ATOM 1223 N N . VAL A 1 169 ? -5.025 -16.350 18.453 1.00 90.62 169 VAL A N 1
ATOM 1224 C CA . VAL A 1 169 ? -5.242 -17.450 17.494 1.00 90.62 169 VAL A CA 1
ATOM 1225 C C . VAL A 1 169 ? -6.055 -17.023 16.276 1.00 90.62 169 VAL A C 1
ATOM 1227 O O . VAL A 1 169 ? -6.072 -17.732 15.276 1.00 90.62 169 VAL A O 1
ATOM 1230 N N . PHE A 1 170 ? -6.730 -15.877 16.353 1.00 88.56 170 PHE A N 1
ATOM 1231 C CA . PHE A 1 170 ? -7.501 -15.315 15.252 1.00 88.56 170 PHE A CA 1
ATOM 1232 C C . PHE A 1 170 ? -7.608 -13.799 15.422 1.00 88.56 170 PHE A C 1
ATOM 1234 O O . PHE A 1 170 ? -7.904 -13.324 16.519 1.00 88.56 170 PHE A O 1
ATOM 1241 N N . SER A 1 171 ? -7.368 -13.055 14.346 1.00 88.25 171 SER A N 1
ATOM 1242 C CA . SER A 1 171 ? -7.635 -11.620 14.260 1.00 88.25 171 SER A CA 1
ATOM 1243 C C . SER A 1 171 ? -8.436 -11.354 12.996 1.00 88.25 171 SER A C 1
ATOM 1245 O O . SER A 1 171 ? -8.194 -11.990 11.970 1.00 88.25 171 SER A O 1
ATOM 1247 N N . GLN A 1 172 ? -9.394 -10.437 13.082 1.00 89.88 172 GLN A N 1
ATOM 1248 C CA . GLN A 1 172 ? -10.236 -10.065 11.955 1.00 89.88 172 GLN A CA 1
ATOM 1249 C C . GLN A 1 172 ? -10.471 -8.558 11.928 1.00 89.88 172 GLN A C 1
ATOM 1251 O O . GLN A 1 172 ? -10.700 -7.920 12.961 1.00 89.88 172 GLN A O 1
ATOM 1256 N N . ARG A 1 173 ? -10.458 -8.019 10.715 1.00 90.06 173 ARG A N 1
ATOM 1257 C CA . ARG A 1 173 ? -10.743 -6.627 10.401 1.00 90.06 173 ARG A CA 1
ATOM 1258 C C . ARG A 1 173 ? -11.596 -6.589 9.144 1.00 90.06 173 ARG A C 1
ATOM 1260 O O . ARG A 1 173 ? -11.393 -7.393 8.236 1.00 90.06 173 ARG A O 1
ATOM 1267 N N . PHE A 1 174 ? -12.549 -5.671 9.120 1.00 91.94 174 PHE A N 1
ATOM 1268 C CA . PHE A 1 174 ? -13.366 -5.379 7.948 1.00 91.94 174 PHE A CA 1
ATOM 1269 C C . PHE A 1 174 ? -13.024 -3.979 7.464 1.00 91.94 174 PHE A C 1
ATOM 1271 O O . PHE A 1 174 ? -12.946 -3.071 8.288 1.00 91.94 174 PHE A O 1
ATOM 1278 N N . GLU A 1 175 ? -12.840 -3.801 6.161 1.00 91.94 175 GLU A N 1
ATOM 1279 C CA . GLU A 1 175 ? -12.488 -2.513 5.558 1.00 91.94 175 GLU A CA 1
ATOM 1280 C C . GLU A 1 175 ? -13.384 -2.245 4.359 1.00 91.94 175 GLU A C 1
ATOM 1282 O O . GLU A 1 175 ? -13.766 -3.170 3.636 1.00 91.94 175 GLU A O 1
ATOM 1287 N N . PHE A 1 176 ? -13.726 -0.976 4.165 1.00 94.56 176 PHE A N 1
ATOM 1288 C CA . PHE A 1 176 ? -14.355 -0.508 2.943 1.00 94.56 176 PHE A CA 1
ATOM 1289 C C . PHE A 1 176 ? -13.477 0.576 2.342 1.00 94.56 176 PHE A C 1
ATOM 1291 O O . PHE A 1 176 ? -13.457 1.697 2.841 1.00 94.56 176 PHE A O 1
ATOM 1298 N N . ASP A 1 177 ? -12.776 0.241 1.268 1.00 94.56 177 ASP A N 1
ATOM 1299 C CA . ASP A 1 177 ? -11.781 1.126 0.683 1.00 94.56 177 ASP A CA 1
ATOM 1300 C C . ASP A 1 177 ? -12.266 1.770 -0.612 1.00 94.56 177 ASP A C 1
ATOM 1302 O O . ASP A 1 177 ? -12.880 1.138 -1.474 1.00 94.56 177 ASP A O 1
ATOM 1306 N N . ALA A 1 178 ? -11.920 3.042 -0.763 1.00 96.81 178 ALA A N 1
ATOM 1307 C CA . ALA A 1 178 ? -11.974 3.784 -2.006 1.00 96.81 178 ALA A CA 1
ATOM 1308 C C . ALA A 1 178 ? -10.551 4.127 -2.458 1.00 96.81 178 ALA A C 1
ATOM 1310 O O . ALA A 1 178 ? -9.632 4.253 -1.648 1.00 96.81 178 ALA A O 1
ATOM 1311 N N . VAL A 1 179 ? -10.375 4.300 -3.765 1.00 97.19 179 VAL A N 1
ATOM 1312 C CA . VAL A 1 179 ? -9.098 4.688 -4.369 1.00 97.19 179 VAL A CA 1
ATOM 1313 C C . VAL A 1 179 ? -9.263 6.058 -5.012 1.00 97.19 179 VAL A C 1
ATOM 1315 O O . VAL A 1 179 ? -10.135 6.250 -5.859 1.00 97.19 179 VAL A O 1
ATOM 1318 N N . ALA A 1 180 ? -8.440 7.015 -4.595 1.00 97.31 180 ALA A N 1
ATOM 1319 C CA . ALA A 1 180 ? -8.346 8.331 -5.206 1.00 97.31 180 ALA A CA 1
ATOM 1320 C C . ALA A 1 180 ? -7.339 8.280 -6.370 1.00 97.31 180 ALA A C 1
ATOM 1322 O O . ALA A 1 180 ? -6.151 8.060 -6.109 1.00 97.31 180 ALA A O 1
ATOM 1323 N N . PRO A 1 181 ? -7.776 8.520 -7.623 1.00 96.00 181 PRO A N 1
ATOM 1324 C CA . PRO A 1 181 ? -6.930 8.445 -8.813 1.00 96.00 181 PRO A CA 1
ATOM 1325 C C . PRO A 1 181 ? -6.086 9.719 -8.968 1.00 96.00 181 PRO A C 1
ATOM 1327 O O . PRO A 1 181 ? -6.313 10.536 -9.860 1.00 96.00 181 PRO A O 1
ATOM 1330 N N . ILE A 1 182 ? -5.184 9.946 -8.018 1.00 93.44 182 ILE A N 1
ATOM 1331 C CA . ILE A 1 182 ? -4.327 11.139 -7.937 1.00 93.44 182 ILE A CA 1
ATOM 1332 C C . ILE A 1 182 ? -2.855 10.818 -8.209 1.00 93.44 182 ILE A C 1
ATOM 1334 O O . ILE A 1 182 ? -2.004 11.704 -8.108 1.00 93.44 182 ILE A O 1
ATOM 1338 N N . GLY A 1 183 ? -2.555 9.552 -8.505 1.00 89.19 183 GLY A N 1
ATOM 1339 C CA . GLY A 1 183 ? -1.237 9.115 -8.910 1.00 89.19 183 GLY A CA 1
ATOM 1340 C C . GLY A 1 183 ? -0.817 9.711 -10.252 1.00 89.19 183 GLY A C 1
ATOM 1341 O O . GLY A 1 183 ? -1.623 10.237 -11.023 1.00 89.19 183 GLY A O 1
ATOM 1342 N N . LYS A 1 184 ? 0.488 9.650 -10.499 1.00 83.81 184 LYS A N 1
ATOM 1343 C CA . LYS A 1 184 ? 1.112 10.086 -11.752 1.00 83.81 184 LYS A CA 1
ATOM 1344 C C . LYS A 1 184 ? 0.957 9.058 -12.875 1.00 83.81 184 LYS A C 1
ATOM 1346 O O . LYS A 1 184 ? 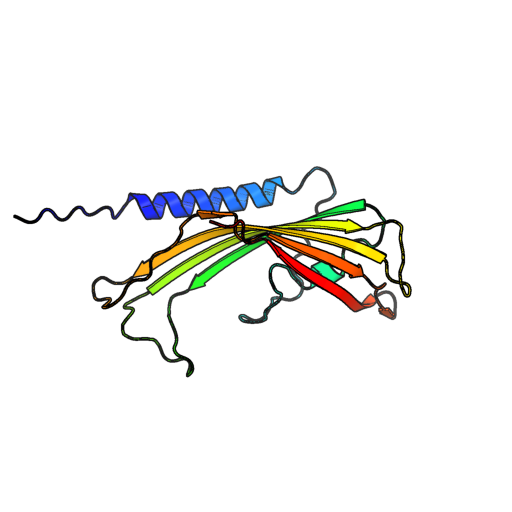1.007 7.846 -12.576 1.00 83.81 184 LYS A O 1
#

Foldseek 3Di:
DDDDPPPPPDPVVVLVVVLVVLVVVLVVVPPPDPPPPPPPPDDDDPPPCPPPDDPCVLVDDLDFDKDKDKDKDKDWDQADADPVRDGDQLFARKTKIKIKIKIKIKGWDPDADPQWTKIKMKIKIWMAIDIDTDPNRNDGDDDPGTKIAWMKMWMKTWHDFDDDPNDGPDTDMDTDIDTHGPID

pLDDT: mean 81.65, std 18.06, range [29.22, 97.31]

InterPro domains:
  IPR025737 Functional amyloid transporter FapF [PF13557] (83-183)

Sequence (184 aa):
MIESSVTRGAGVAAGWRLRALLGLAAGLATGAAPAQSAPQSAALTNGINTGGTSFLDGFTSTTPGLAVVTYLRHNALDAIKDARGNDIRVFDNPRIDSTVLLTQFAYVTPYRLFGGSLGITALVPLVNLDASFGRNSIATLRDNGAGVGDVTFGPYLQMPPVIRNGRAVFSQRFEFDAVAPIGK

Organism: Xanthomonas campestris pv. phaseoli (NCBI:txid317013)